Protein AF-U1S0H2-F1 (afdb_monomer_lite)

InterPro domains:
  IPR010281 Protein of unknown function DUF885 [PF05960] (41-225)

Radius of gyration: 27.88 Å; chains: 1; bounding box: 70×54×110 Å

Sequence (243 aa):
MQDQAPGDRRRDSWKDSWGPARARLTDLAEDYARLLASQDPAAAEATGLPSRTLLPDVGPEALAERNRVERRLHQLVRAVETPRSLTGNHGAKDDDARDSTPGDGDPWGRAPLAVRVLRAHLLERLGTSIDLIESADQGAELNILTSPFQGVRRRLITLPTDLPGSTSSVQDWADLVDRYRAAPRALTGIRDSLAVSAAQGVLPPRGQVEAVARQTDDLARILASQARGDLSGGGHAAPGGAL

Structure (mmCIF, N/CA/C/O backbone):
data_AF-U1S0H2-F1
#
_entry.id   AF-U1S0H2-F1
#
loop_
_atom_site.group_PDB
_atom_site.id
_atom_site.type_symbol
_atom_site.label_atom_id
_atom_site.label_alt_id
_atom_site.label_comp_id
_atom_site.label_asym_id
_atom_site.label_entity_id
_atom_site.label_seq_id
_atom_site.pdbx_PDB_ins_code
_atom_site.Cartn_x
_atom_site.Cartn_y
_atom_site.Cartn_z
_atom_site.occupancy
_atom_site.B_iso_or_equiv
_atom_site.auth_seq_id
_atom_site.auth_comp_id
_atom_site.auth_asym_id
_atom_site.auth_atom_id
_atom_site.pdbx_PDB_model_num
ATOM 1 N N . MET A 1 1 ? 51.288 6.453 -18.899 1.00 42.50 1 MET A N 1
ATOM 2 C CA . MET A 1 1 ? 50.076 6.534 -19.740 1.00 42.50 1 MET A CA 1
ATOM 3 C C . MET A 1 1 ? 49.665 5.105 -20.043 1.00 42.50 1 MET A C 1
ATOM 5 O O . MET A 1 1 ? 50.325 4.465 -20.845 1.00 42.50 1 MET A O 1
ATOM 9 N N . GLN A 1 2 ? 48.719 4.553 -19.280 1.00 42.81 2 GLN A N 1
ATOM 10 C CA . GLN A 1 2 ? 48.255 3.178 -19.485 1.00 42.81 2 GLN A CA 1
ATOM 11 C C . GLN A 1 2 ? 47.248 3.175 -20.632 1.00 42.81 2 GLN A C 1
ATOM 13 O O . GLN A 1 2 ? 46.240 3.879 -20.586 1.00 42.81 2 GLN A O 1
ATOM 18 N N . ASP A 1 3 ? 47.594 2.432 -21.674 1.00 47.91 3 ASP A N 1
ATOM 19 C CA . ASP A 1 3 ? 46.832 2.293 -22.903 1.00 47.91 3 ASP A CA 1
ATOM 20 C C . ASP A 1 3 ? 45.612 1.401 -22.627 1.00 47.91 3 ASP A C 1
ATOM 22 O O . ASP A 1 3 ? 45.738 0.215 -22.315 1.00 47.91 3 ASP A O 1
ATOM 26 N N . GLN A 1 4 ? 44.418 1.997 -22.636 1.00 52.62 4 GLN A N 1
ATOM 27 C CA . GLN A 1 4 ? 43.159 1.269 -22.470 1.00 52.62 4 GLN A CA 1
ATOM 28 C C . GLN A 1 4 ? 42.954 0.325 -23.657 1.00 52.62 4 GLN A C 1
ATOM 30 O O . GLN A 1 4 ? 42.804 0.777 -24.795 1.00 52.62 4 GLN A O 1
ATOM 35 N N . ALA A 1 5 ? 42.883 -0.977 -23.378 1.00 49.91 5 ALA A N 1
ATOM 36 C CA . ALA A 1 5 ? 42.629 -2.002 -24.378 1.00 49.91 5 ALA A CA 1
ATOM 37 C C . ALA A 1 5 ? 41.301 -1.740 -25.134 1.00 49.91 5 ALA A C 1
ATOM 39 O O . ALA A 1 5 ? 40.270 -1.465 -24.510 1.00 49.91 5 ALA A O 1
ATOM 40 N N . PRO A 1 6 ? 41.268 -1.874 -26.473 1.00 51.66 6 PRO A N 1
ATOM 41 C CA . PRO A 1 6 ? 40.124 -1.485 -27.310 1.00 51.66 6 PRO A CA 1
ATOM 42 C C . PRO A 1 6 ? 38.822 -2.268 -27.045 1.00 51.66 6 PRO A C 1
ATOM 44 O O . PRO A 1 6 ? 37.748 -1.838 -27.471 1.00 51.66 6 PRO A O 1
ATOM 47 N N . GLY A 1 7 ? 38.887 -3.398 -26.331 1.00 53.78 7 GLY A N 1
ATOM 48 C CA . GLY A 1 7 ? 37.717 -4.196 -25.945 1.00 53.78 7 GLY A CA 1
ATOM 49 C C . GLY A 1 7 ? 36.898 -3.615 -24.786 1.00 53.78 7 GLY A C 1
ATOM 50 O O . GLY A 1 7 ? 35.692 -3.856 -24.724 1.00 53.78 7 GLY A O 1
ATOM 51 N N . ASP A 1 8 ? 37.516 -2.824 -23.905 1.00 59.25 8 ASP A N 1
ATOM 52 C CA . ASP A 1 8 ? 36.866 -2.312 -22.689 1.00 59.25 8 ASP A CA 1
ATOM 53 C C . ASP A 1 8 ? 35.919 -1.146 -23.015 1.00 59.25 8 ASP A C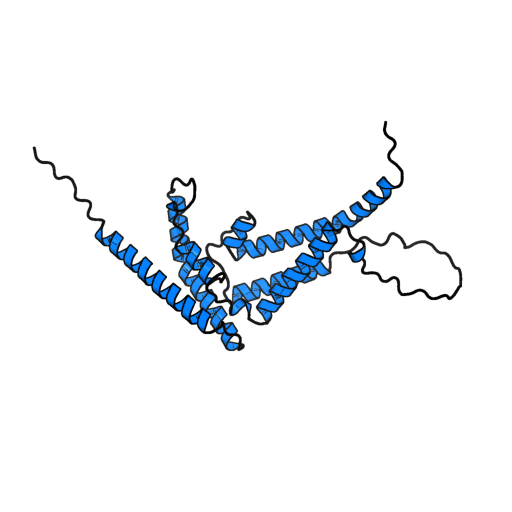 1
ATOM 55 O O . ASP A 1 8 ? 34.745 -1.147 -22.642 1.00 59.25 8 ASP A O 1
ATOM 59 N N . ARG A 1 9 ? 36.359 -0.235 -23.897 1.00 58.47 9 ARG A N 1
ATOM 60 C CA . ARG A 1 9 ? 35.536 0.894 -24.369 1.00 58.47 9 ARG A CA 1
ATOM 61 C C . ARG A 1 9 ? 34.255 0.452 -25.085 1.00 58.47 9 ARG A C 1
ATOM 63 O O . ARG A 1 9 ? 33.233 1.123 -24.974 1.00 58.47 9 ARG A O 1
ATOM 70 N N . ARG A 1 10 ? 34.277 -0.675 -25.813 1.00 58.38 10 ARG A N 1
ATOM 71 C CA . ARG A 1 10 ? 33.065 -1.216 -26.463 1.00 58.38 10 ARG A CA 1
ATOM 72 C C . ARG A 1 10 ? 32.086 -1.832 -25.463 1.00 58.38 10 ARG A C 1
ATOM 74 O O . ARG A 1 10 ? 30.879 -1.728 -25.671 1.00 58.38 10 ARG A O 1
ATOM 81 N N . ARG A 1 11 ? 32.581 -2.474 -24.397 1.00 58.97 11 ARG A N 1
ATOM 82 C CA . ARG A 1 11 ? 31.731 -3.050 -23.342 1.00 58.97 11 ARG A CA 1
ATOM 83 C C . ARG A 1 11 ? 31.020 -1.968 -22.538 1.00 58.97 11 ARG A C 1
ATOM 85 O O . ARG A 1 11 ? 29.842 -2.143 -22.231 1.00 58.97 11 ARG A O 1
ATOM 92 N N . ASP A 1 12 ? 31.700 -0.867 -22.247 1.00 62.28 12 ASP A N 1
ATOM 93 C CA . ASP A 1 12 ? 31.107 0.241 -21.495 1.00 62.28 12 ASP A CA 1
ATOM 94 C C . ASP A 1 12 ? 30.151 1.070 -22.357 1.00 62.28 12 ASP A C 1
ATOM 96 O O . ASP A 1 12 ? 29.007 1.270 -21.960 1.00 62.28 12 ASP A O 1
ATOM 100 N N . SER A 1 13 ? 30.517 1.362 -23.611 1.00 66.81 13 SER A N 1
ATOM 101 C CA . SER A 1 13 ? 29.629 2.036 -24.572 1.00 66.81 13 SER A CA 1
ATOM 102 C C . SER A 1 13 ? 28.291 1.309 -24.779 1.00 66.81 13 SER A C 1
ATOM 104 O O . SER A 1 13 ? 27.244 1.942 -24.932 1.00 66.81 13 SER A O 1
ATOM 106 N N . TRP A 1 14 ? 28.288 -0.027 -24.754 1.00 67.38 14 TRP A N 1
ATOM 107 C CA . TRP A 1 14 ? 27.045 -0.789 -24.851 1.00 67.38 14 TRP A CA 1
ATOM 108 C C . TRP A 1 14 ? 26.218 -0.758 -23.556 1.00 67.38 14 TRP A C 1
ATOM 110 O O . TRP A 1 14 ? 24.991 -0.668 -23.628 1.00 67.38 14 TRP A O 1
ATOM 120 N N . LYS A 1 15 ? 26.837 -0.774 -22.369 1.00 72.50 15 LYS A N 1
ATOM 121 C CA . LYS A 1 15 ? 26.103 -0.571 -21.104 1.00 72.50 15 LYS A CA 1
ATOM 122 C C . LYS A 1 15 ? 25.480 0.825 -21.046 1.00 72.50 15 LYS A C 1
ATOM 124 O O . LYS A 1 15 ? 24.331 0.945 -20.623 1.00 72.50 15 LYS A O 1
ATOM 129 N N . ASP A 1 16 ? 26.189 1.8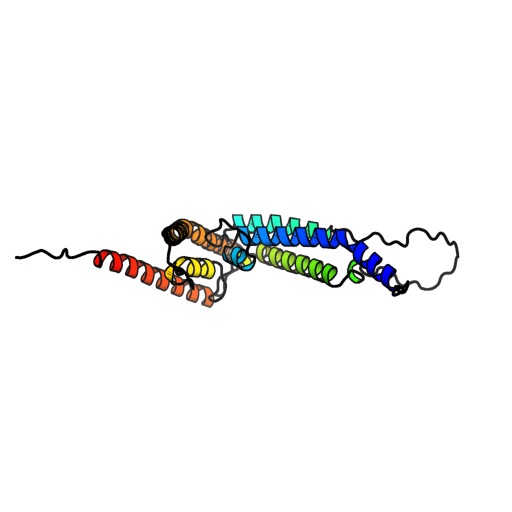35 -21.543 1.00 79.12 16 ASP A N 1
ATOM 130 C CA . ASP A 1 16 ? 25.719 3.221 -21.601 1.00 79.12 16 ASP A CA 1
ATOM 131 C C . ASP A 1 16 ? 24.485 3.380 -22.498 1.00 79.12 16 ASP A C 1
ATOM 133 O O . ASP A 1 16 ? 23.613 4.201 -22.211 1.00 79.12 16 ASP A O 1
ATOM 137 N N . SER A 1 17 ? 24.330 2.531 -23.523 1.00 87.94 17 SER A N 1
ATOM 138 C CA . SER A 1 17 ? 23.130 2.530 -24.374 1.00 87.94 17 SER A CA 1
ATOM 139 C C . SER A 1 17 ? 21.832 2.250 -23.601 1.00 87.94 17 SER A C 1
ATOM 141 O O . SER A 1 17 ? 20.772 2.726 -23.998 1.00 87.94 17 SER A O 1
ATOM 143 N N . TRP A 1 18 ? 21.909 1.547 -22.463 1.00 92.50 18 TRP A N 1
ATOM 144 C CA . TRP A 1 18 ? 20.774 1.283 -21.568 1.00 92.50 18 TRP A CA 1
ATOM 145 C C . TRP A 1 18 ? 20.518 2.403 -20.551 1.00 92.50 18 TRP A C 1
ATOM 147 O O . TRP A 1 18 ? 19.574 2.298 -19.765 1.00 92.50 18 TRP A O 1
ATOM 157 N N . GLY A 1 19 ? 21.322 3.470 -20.554 1.00 92.19 19 GLY A N 1
ATOM 158 C CA . GLY A 1 19 ? 21.179 4.623 -19.663 1.00 92.19 19 GLY A CA 1
ATOM 159 C C . GLY A 1 19 ? 19.762 5.213 -19.640 1.00 92.19 19 GLY A C 1
ATOM 160 O O . GLY A 1 19 ? 19.194 5.319 -18.552 1.00 92.19 19 GLY A O 1
ATOM 161 N N . PRO A 1 20 ? 19.138 5.512 -20.798 1.00 94.25 20 PRO A N 1
ATOM 162 C CA . PRO A 1 20 ? 17.771 6.037 -20.846 1.00 94.25 20 PRO A CA 1
ATOM 163 C C . PRO A 1 20 ? 16.727 5.083 -20.254 1.00 94.25 20 PRO A C 1
ATOM 165 O O . PRO A 1 20 ? 15.875 5.504 -19.474 1.00 94.25 20 PRO A O 1
ATOM 168 N N . ALA A 1 21 ? 16.818 3.784 -20.563 1.00 95.12 21 ALA A N 1
ATOM 169 C CA . ALA A 1 21 ? 15.911 2.776 -20.014 1.00 95.12 21 ALA A CA 1
ATOM 170 C C . ALA A 1 21 ? 16.072 2.648 -18.492 1.00 95.12 21 ALA A C 1
ATOM 172 O O . ALA A 1 21 ? 15.083 2.581 -17.766 1.00 95.12 21 ALA A O 1
ATOM 173 N N . ARG A 1 22 ? 17.317 2.663 -17.997 1.00 95.81 22 ARG A N 1
ATOM 174 C CA . ARG A 1 22 ? 17.607 2.651 -16.560 1.00 95.81 22 ARG A CA 1
ATOM 175 C C . ARG A 1 22 ? 17.020 3.875 -15.866 1.00 95.81 22 ARG A C 1
ATOM 177 O O . ARG A 1 22 ? 16.342 3.699 -14.864 1.00 95.81 22 ARG A O 1
ATOM 184 N N . ALA A 1 23 ? 17.273 5.076 -16.389 1.00 96.50 23 ALA A N 1
ATOM 185 C CA . ALA A 1 23 ? 16.746 6.317 -15.827 1.00 96.50 23 ALA A CA 1
ATOM 186 C C . ALA A 1 23 ? 15.215 6.273 -15.760 1.00 96.50 23 ALA A C 1
ATOM 188 O O . ALA A 1 23 ? 14.644 6.453 -14.691 1.00 96.50 23 ALA A O 1
ATOM 189 N N . ARG A 1 24 ? 14.560 5.878 -16.860 1.00 97.94 24 ARG A N 1
ATOM 190 C CA . ARG A 1 24 ? 13.100 5.783 -16.907 1.00 97.94 24 ARG A CA 1
ATOM 191 C C . ARG A 1 24 ? 12.525 4.782 -15.904 1.00 97.94 24 ARG A C 1
ATOM 193 O O . ARG A 1 24 ? 11.491 5.051 -15.303 1.00 97.94 24 ARG A O 1
ATOM 200 N N . LEU A 1 25 ? 13.164 3.625 -15.731 1.00 98.44 25 LEU A N 1
ATOM 201 C CA . LEU A 1 25 ? 12.745 2.633 -14.736 1.00 98.44 25 LEU A CA 1
ATOM 202 C C . LEU A 1 25 ? 12.954 3.136 -13.305 1.00 98.44 25 LEU A C 1
ATOM 204 O O . LEU A 1 25 ? 12.118 2.862 -12.450 1.00 98.44 25 LEU A O 1
ATOM 208 N N . THR A 1 26 ? 14.038 3.869 -13.046 1.00 98.12 26 THR A N 1
ATOM 209 C CA . THR A 1 26 ? 14.277 4.504 -11.745 1.00 98.12 26 THR A CA 1
ATOM 210 C C . THR A 1 26 ? 13.196 5.536 -11.433 1.00 98.12 26 THR A C 1
ATOM 212 O O . THR A 1 26 ? 12.637 5.484 -10.343 1.00 98.12 26 THR A O 1
ATOM 215 N N . ASP A 1 27 ? 12.839 6.399 -12.389 1.00 98.44 27 ASP A N 1
ATOM 216 C CA . ASP A 1 27 ? 11.767 7.389 -12.206 1.00 98.44 27 ASP A CA 1
ATOM 217 C C . ASP A 1 27 ? 10.432 6.703 -11.869 1.00 98.44 27 ASP A C 1
ATOM 219 O O . ASP A 1 27 ? 9.733 7.099 -10.942 1.00 98.44 27 ASP A O 1
ATOM 223 N N . LEU A 1 28 ? 10.096 5.616 -12.577 1.00 98.62 28 LEU A N 1
ATOM 224 C CA . LEU A 1 28 ? 8.878 4.839 -12.314 1.00 98.62 28 LEU A CA 1
ATOM 225 C C . LEU A 1 28 ? 8.906 4.140 -10.946 1.00 98.62 28 LEU A C 1
ATOM 227 O O . LEU A 1 28 ? 7.867 4.028 -10.296 1.00 98.62 28 LEU A O 1
ATOM 231 N N . ALA A 1 29 ? 10.074 3.671 -10.501 1.00 98.06 29 ALA A N 1
ATOM 232 C CA . ALA A 1 29 ? 10.237 3.115 -9.161 1.00 98.06 29 ALA A CA 1
ATOM 233 C C . ALA A 1 29 ? 10.038 4.185 -8.080 1.00 98.06 29 ALA A C 1
ATOM 235 O O . ALA A 1 29 ? 9.418 3.915 -7.053 1.00 98.06 29 ALA A O 1
ATOM 236 N N . GLU A 1 30 ? 10.531 5.398 -8.319 1.00 97.62 30 GLU A N 1
ATOM 237 C CA . GLU A 1 30 ? 10.364 6.529 -7.414 1.00 97.62 30 GLU A CA 1
ATOM 238 C C . GLU A 1 30 ? 8.902 6.998 -7.354 1.00 97.62 30 GLU A C 1
ATOM 240 O O . GLU A 1 30 ? 8.373 7.243 -6.270 1.00 97.62 30 GLU A O 1
ATOM 245 N N . ASP A 1 31 ? 8.213 7.044 -8.496 1.00 98.06 31 ASP A N 1
ATOM 246 C CA . ASP A 1 31 ? 6.776 7.321 -8.564 1.00 98.06 31 ASP A CA 1
ATOM 247 C C . ASP A 1 31 ? 5.962 6.270 -7.803 1.00 98.06 31 ASP A C 1
ATOM 249 O O . ASP A 1 31 ? 5.032 6.615 -7.071 1.00 98.06 31 ASP A O 1
ATOM 253 N N . TYR A 1 32 ? 6.341 4.994 -7.911 1.00 97.44 32 TYR A N 1
ATOM 254 C CA . TYR A 1 32 ? 5.710 3.933 -7.134 1.00 97.44 32 TYR A CA 1
ATOM 255 C C . TYR A 1 32 ? 5.985 4.077 -5.630 1.00 97.44 32 TYR A C 1
ATOM 257 O O . TYR A 1 32 ? 5.067 3.954 -4.822 1.00 97.44 32 TYR A O 1
ATOM 265 N N . ALA A 1 33 ? 7.216 4.405 -5.232 1.00 96.50 33 ALA A N 1
ATOM 266 C CA . ALA A 1 33 ? 7.550 4.647 -3.829 1.00 96.50 33 ALA A CA 1
ATOM 267 C C . ALA A 1 33 ? 6.756 5.831 -3.247 1.00 96.50 33 ALA A C 1
ATOM 269 O O . ALA A 1 33 ? 6.226 5.729 -2.141 1.00 96.50 33 ALA A O 1
ATOM 270 N N . ARG A 1 34 ? 6.603 6.921 -4.012 1.00 96.44 34 ARG A N 1
ATOM 271 C CA . ARG A 1 34 ? 5.764 8.072 -3.642 1.00 96.44 34 ARG A CA 1
ATOM 272 C C . ARG A 1 34 ? 4.295 7.693 -3.483 1.00 96.44 34 ARG A C 1
ATOM 274 O O . ARG A 1 34 ? 3.667 8.142 -2.526 1.00 96.44 34 ARG A O 1
ATOM 281 N N . LEU A 1 35 ? 3.757 6.863 -4.380 1.00 96.12 35 LEU A N 1
ATOM 282 C CA . LEU A 1 35 ? 2.395 6.339 -4.257 1.00 96.12 35 LEU A CA 1
ATOM 283 C C . LEU A 1 35 ? 2.222 5.595 -2.927 1.00 96.12 35 LEU A C 1
ATOM 285 O O . LEU A 1 35 ? 1.333 5.945 -2.154 1.00 96.12 35 LEU A O 1
ATOM 289 N N . LEU A 1 36 ? 3.102 4.636 -2.626 1.00 94.44 36 LEU A N 1
ATOM 290 C CA . LEU A 1 36 ? 3.025 3.855 -1.387 1.00 94.44 36 LEU A CA 1
ATOM 291 C C . LEU A 1 36 ? 3.162 4.742 -0.140 1.00 94.44 36 LEU A C 1
ATOM 293 O O . LEU A 1 36 ? 2.366 4.626 0.790 1.00 94.44 36 LEU A O 1
ATOM 297 N N . ALA A 1 37 ? 4.112 5.681 -0.141 1.00 95.88 37 ALA A N 1
ATOM 298 C CA . ALA A 1 37 ? 4.297 6.638 0.950 1.00 95.88 37 ALA A CA 1
ATOM 299 C C . ALA A 1 37 ? 3.062 7.528 1.168 1.00 95.88 37 ALA A C 1
ATOM 301 O O . ALA A 1 37 ? 2.739 7.884 2.302 1.00 95.88 37 ALA A O 1
ATOM 302 N N . SER A 1 38 ? 2.337 7.872 0.100 1.00 94.94 38 SER A N 1
ATOM 303 C CA . SER A 1 38 ? 1.101 8.653 0.200 1.00 94.94 38 SER A CA 1
ATOM 304 C C . SER A 1 38 ? -0.074 7.874 0.802 1.00 94.94 38 SER A C 1
ATOM 306 O O . SER A 1 38 ? -1.052 8.487 1.215 1.00 94.94 38 SER A O 1
ATOM 308 N N . GLN A 1 39 ? 0.005 6.546 0.892 1.00 94.25 39 GLN A N 1
ATOM 309 C CA . GLN A 1 39 ? -1.087 5.695 1.382 1.00 94.25 39 GLN A CA 1
ATOM 310 C C . GLN A 1 39 ? -0.802 5.088 2.752 1.00 94.25 39 GLN A C 1
ATOM 312 O O . GLN A 1 39 ? -1.734 4.827 3.510 1.00 94.25 39 GLN A O 1
ATOM 317 N N . ASP A 1 40 ? 0.470 4.888 3.093 1.00 94.56 40 ASP A N 1
ATOM 318 C CA . ASP A 1 40 ? 0.872 4.306 4.367 1.00 94.56 40 ASP A CA 1
ATOM 319 C C . ASP A 1 40 ? 2.046 5.087 4.985 1.00 94.56 40 ASP A C 1
ATOM 321 O O . ASP A 1 40 ? 3.129 5.150 4.390 1.00 94.56 40 ASP A O 1
ATOM 325 N N . PRO A 1 41 ? 1.892 5.648 6.201 1.00 93.81 41 PRO A N 1
ATOM 326 C CA . PRO A 1 41 ? 3.004 6.285 6.901 1.00 93.81 41 PRO A CA 1
ATOM 327 C C . PRO A 1 41 ? 4.186 5.340 7.147 1.00 93.81 41 PRO A C 1
ATOM 329 O O . PRO A 1 41 ? 5.328 5.789 7.167 1.00 93.81 41 PRO A O 1
ATOM 332 N N . ALA A 1 42 ? 3.956 4.035 7.334 1.00 91.75 42 ALA A N 1
ATOM 333 C CA . ALA A 1 42 ? 5.048 3.073 7.482 1.00 91.75 42 ALA A CA 1
ATOM 334 C C . ALA A 1 42 ? 5.867 2.940 6.187 1.00 91.75 42 ALA A C 1
ATOM 336 O O . ALA A 1 42 ? 7.092 2.824 6.241 1.00 91.75 42 ALA A O 1
ATOM 337 N N . ALA A 1 43 ? 5.218 3.023 5.022 1.00 93.06 43 ALA A N 1
ATOM 338 C CA . ALA A 1 43 ? 5.915 3.054 3.739 1.00 93.06 43 ALA A CA 1
ATOM 339 C C . ALA A 1 43 ? 6.710 4.358 3.557 1.00 93.06 43 ALA A C 1
ATOM 341 O O . ALA A 1 43 ? 7.837 4.325 3.060 1.00 93.06 43 ALA A O 1
ATOM 342 N N . ALA A 1 44 ? 6.160 5.492 3.998 1.00 94.31 44 ALA A N 1
ATOM 343 C CA . ALA A 1 44 ? 6.853 6.780 3.982 1.00 94.31 44 ALA A CA 1
ATOM 344 C C . ALA A 1 44 ? 8.146 6.744 4.816 1.00 94.31 44 ALA A C 1
ATOM 346 O O . ALA A 1 44 ? 9.215 7.095 4.323 1.00 94.31 44 ALA A O 1
ATOM 347 N N . GLU A 1 45 ? 8.082 6.211 6.037 1.00 91.44 45 GLU A N 1
ATOM 348 C CA . GLU A 1 45 ? 9.257 6.039 6.900 1.00 91.44 45 GLU A CA 1
ATOM 349 C C . GLU A 1 45 ? 10.291 5.080 6.312 1.00 91.44 45 GLU A C 1
ATOM 351 O O . GLU A 1 45 ? 11.476 5.404 6.277 1.00 91.44 45 GLU A O 1
ATOM 356 N N . ALA A 1 46 ? 9.854 3.922 5.809 1.00 90.88 46 ALA A N 1
ATOM 357 C CA . ALA A 1 46 ? 10.753 2.924 5.231 1.00 90.88 46 ALA A CA 1
ATOM 358 C C . ALA A 1 46 ? 11.500 3.443 3.991 1.00 90.88 46 ALA A C 1
ATOM 360 O O . ALA A 1 46 ? 12.607 2.992 3.699 1.00 90.88 46 ALA A O 1
ATOM 361 N N . THR A 1 47 ? 10.898 4.382 3.260 1.00 90.06 47 THR A N 1
ATOM 362 C CA . THR A 1 47 ? 11.484 4.994 2.059 1.00 90.06 47 THR A CA 1
ATOM 363 C C . THR A 1 47 ? 12.179 6.328 2.335 1.00 90.06 47 THR A C 1
ATOM 365 O O . THR A 1 47 ? 12.869 6.840 1.456 1.00 90.06 47 THR A O 1
ATOM 368 N N . GLY A 1 48 ? 12.015 6.900 3.533 1.00 92.62 48 GLY A N 1
ATOM 369 C CA . GLY A 1 48 ? 12.466 8.255 3.858 1.00 92.62 48 GLY A CA 1
ATOM 370 C C . GLY A 1 48 ? 11.732 9.354 3.080 1.00 92.62 48 GLY A C 1
ATOM 371 O O . GLY A 1 48 ? 12.202 10.491 3.035 1.00 92.62 48 GLY A O 1
ATOM 372 N N . LEU A 1 49 ? 10.606 9.027 2.439 1.00 92.62 49 LEU A N 1
ATOM 373 C CA . LEU A 1 49 ? 9.815 9.979 1.668 1.00 92.62 49 LEU A CA 1
ATOM 374 C C . LEU A 1 49 ? 8.860 10.748 2.587 1.00 92.62 49 LEU A C 1
ATOM 376 O O . LEU A 1 49 ? 8.270 10.165 3.498 1.00 92.62 49 LEU A O 1
ATOM 380 N N . PRO A 1 50 ? 8.651 12.053 2.346 1.00 89.31 50 PRO A N 1
ATOM 381 C CA . PRO A 1 50 ? 7.678 12.814 3.110 1.00 89.31 50 PRO A CA 1
ATOM 382 C C . PRO A 1 50 ? 6.259 12.323 2.805 1.00 89.31 50 PRO A C 1
ATOM 384 O O . PRO A 1 50 ? 5.903 12.090 1.649 1.00 89.31 50 PRO A O 1
ATOM 387 N N . SER A 1 51 ? 5.420 12.237 3.835 1.00 87.62 51 SER A N 1
ATOM 388 C CA . SER A 1 51 ? 3.997 11.934 3.692 1.00 87.62 51 SER A CA 1
ATOM 389 C C . SER A 1 51 ? 3.165 12.761 4.661 1.00 87.62 51 SER A C 1
ATOM 391 O O . SER A 1 51 ? 3.607 13.093 5.758 1.00 87.62 51 SER A O 1
ATOM 393 N N . ARG A 1 52 ? 1.947 13.105 4.236 1.00 87.81 52 ARG A N 1
ATOM 394 C CA . ARG A 1 52 ? 0.921 13.722 5.093 1.00 87.81 52 ARG A CA 1
ATOM 395 C C . ARG A 1 52 ? -0.052 12.689 5.656 1.00 87.81 52 ARG A C 1
ATOM 397 O O . ARG A 1 52 ? -0.967 13.043 6.394 1.00 87.81 52 ARG A O 1
ATOM 404 N N . THR A 1 53 ? 0.111 11.430 5.271 1.00 91.44 53 THR A N 1
ATOM 405 C CA . THR A 1 53 ? -0.797 10.354 5.641 1.00 91.44 53 THR A CA 1
ATOM 406 C C . THR A 1 53 ? -0.484 9.908 7.054 1.00 91.44 53 THR A C 1
ATOM 408 O O . THR A 1 53 ? 0.605 9.429 7.337 1.00 91.44 53 THR A O 1
ATOM 411 N N . LEU A 1 54 ? -1.441 10.104 7.957 1.00 94.62 54 LEU A N 1
ATOM 412 C CA . LEU A 1 54 ? -1.254 9.863 9.391 1.00 94.62 54 LEU A CA 1
ATOM 413 C C . LEU A 1 54 ? -1.470 8.395 9.774 1.00 94.62 54 LEU A C 1
ATOM 415 O O . LEU A 1 54 ? -0.890 7.905 10.743 1.00 94.62 54 LEU A O 1
ATOM 419 N N . LEU A 1 55 ? -2.330 7.707 9.025 1.00 96.88 55 LEU A N 1
ATOM 420 C CA . LEU A 1 55 ? -2.747 6.325 9.234 1.00 96.88 55 LEU A CA 1
ATOM 421 C C . LEU A 1 55 ? -2.943 5.652 7.869 1.00 96.88 55 LEU A C 1
ATOM 423 O O . LEU A 1 55 ? -3.282 6.363 6.924 1.00 96.88 55 LEU A O 1
ATOM 427 N N . PRO A 1 56 ? -2.774 4.321 7.765 1.00 96.25 56 PRO A N 1
ATOM 428 C CA . PRO A 1 56 ? -2.981 3.599 6.513 1.00 96.25 56 PRO A CA 1
ATOM 429 C C . PRO A 1 56 ? -4.343 3.905 5.873 1.00 96.25 56 PRO A C 1
ATOM 431 O O . PRO A 1 56 ? -5.379 3.774 6.532 1.00 96.25 56 PRO A O 1
ATOM 434 N N . ASP A 1 57 ? -4.339 4.283 4.595 1.00 95.25 57 ASP A N 1
ATOM 435 C CA . ASP A 1 57 ? -5.546 4.494 3.796 1.00 95.25 57 ASP A CA 1
ATOM 436 C C . ASP A 1 57 ? -5.794 3.290 2.885 1.00 95.25 57 ASP A C 1
ATOM 438 O O . ASP A 1 57 ? -5.189 3.130 1.824 1.00 95.25 57 ASP A O 1
ATOM 442 N N . VAL A 1 58 ? -6.678 2.410 3.346 1.00 94.62 58 VAL A N 1
ATOM 443 C CA . VAL A 1 58 ? -7.021 1.154 2.669 1.00 94.62 58 VAL A CA 1
ATOM 444 C C . VAL A 1 58 ? -8.515 1.040 2.396 1.00 94.62 58 VAL A C 1
ATOM 446 O O . VAL A 1 58 ? -9.015 -0.067 2.232 1.00 94.62 58 VAL A O 1
ATOM 449 N N . GLY A 1 59 ? -9.246 2.160 2.388 1.00 97.12 59 GLY A N 1
ATOM 450 C CA . GLY A 1 59 ? -10.669 2.163 2.044 1.00 97.12 59 GLY A CA 1
ATOM 451 C C . GLY A 1 59 ? -10.921 1.730 0.590 1.00 97.12 59 GLY A C 1
ATOM 452 O O . GLY A 1 59 ? -10.000 1.788 -0.229 1.00 97.12 59 GLY A O 1
ATOM 453 N N . PRO A 1 60 ? -12.159 1.349 0.221 1.00 97.62 60 PRO A N 1
ATOM 454 C CA . PRO A 1 60 ? -12.452 0.846 -1.124 1.00 97.62 60 PRO A CA 1
ATOM 455 C C . PRO A 1 60 ? -12.079 1.834 -2.236 1.00 97.62 60 PRO A C 1
ATOM 457 O O . PRO A 1 60 ? -11.521 1.442 -3.258 1.00 97.62 60 PRO A O 1
ATOM 460 N N . GLU A 1 61 ? -12.333 3.129 -2.023 1.00 96.88 61 GLU A N 1
ATOM 461 C CA . GLU A 1 61 ? -11.950 4.186 -2.966 1.00 96.88 61 GLU A CA 1
ATOM 462 C C . GLU A 1 61 ? -10.427 4.327 -3.088 1.00 96.88 61 GLU A C 1
ATOM 464 O O . GLU A 1 61 ? -9.915 4.469 -4.198 1.00 96.88 61 GLU A O 1
ATOM 469 N N . ALA A 1 62 ? -9.698 4.229 -1.971 1.00 96.25 62 ALA A N 1
ATOM 470 C CA . ALA A 1 62 ? -8.240 4.304 -1.953 1.00 96.25 62 ALA A CA 1
ATOM 471 C C . ALA A 1 62 ? -7.602 3.098 -2.658 1.00 96.25 62 ALA A C 1
ATOM 473 O O . ALA A 1 62 ? -6.678 3.273 -3.451 1.00 96.25 62 ALA A O 1
ATOM 474 N N . LEU A 1 63 ? -8.128 1.887 -2.439 1.00 97.75 63 LEU A N 1
ATOM 475 C CA . LEU A 1 63 ? -7.691 0.677 -3.143 1.00 97.75 63 LEU A CA 1
ATOM 476 C C . LEU A 1 63 ? -8.010 0.744 -4.642 1.00 97.75 63 LEU A C 1
ATOM 478 O O . LEU A 1 63 ? -7.164 0.390 -5.463 1.00 97.75 63 LEU A O 1
ATOM 482 N N . ALA A 1 64 ? -9.188 1.249 -5.016 1.00 97.81 64 ALA A N 1
ATOM 483 C CA . ALA A 1 64 ? -9.547 1.446 -6.417 1.00 97.81 64 ALA A CA 1
ATOM 484 C C . ALA A 1 64 ? -8.619 2.461 -7.102 1.00 97.81 64 ALA A C 1
ATOM 486 O O . ALA A 1 64 ? -8.167 2.230 -8.224 1.00 97.81 64 ALA A O 1
ATOM 487 N N . GLU A 1 65 ? -8.301 3.569 -6.431 1.00 97.50 65 GLU A N 1
ATOM 488 C CA . GLU A 1 65 ? -7.375 4.563 -6.968 1.00 97.50 65 GLU A CA 1
ATOM 489 C C . GLU A 1 65 ? -5.949 4.018 -7.071 1.00 97.50 65 GLU A C 1
ATOM 491 O O . GLU A 1 65 ? -5.310 4.155 -8.116 1.00 97.50 65 GLU A O 1
ATOM 496 N N . ARG A 1 66 ? -5.482 3.300 -6.042 1.00 97.75 66 ARG A N 1
ATOM 497 C CA . ARG A 1 66 ? -4.203 2.583 -6.072 1.00 97.75 66 ARG A CA 1
ATOM 498 C C . ARG A 1 66 ? -4.115 1.666 -7.287 1.00 97.75 66 ARG A C 1
ATOM 500 O O . ARG A 1 66 ? -3.157 1.770 -8.045 1.00 97.75 66 ARG A O 1
ATOM 507 N N . ASN A 1 67 ? -5.123 0.821 -7.508 1.00 98.38 67 ASN A N 1
ATOM 508 C CA . ASN A 1 67 ? -5.151 -0.108 -8.635 1.00 98.38 67 ASN A CA 1
ATOM 509 C C . ASN A 1 67 ? -5.066 0.630 -9.980 1.00 98.38 67 ASN A C 1
ATOM 511 O O . ASN A 1 67 ? -4.271 0.247 -10.839 1.00 98.38 67 ASN A O 1
ATOM 515 N N . ARG A 1 68 ? -5.802 1.738 -10.159 1.00 98.56 68 ARG A N 1
ATOM 516 C CA . ARG A 1 68 ? -5.707 2.553 -11.384 1.00 98.56 68 ARG A CA 1
ATOM 517 C C . ARG A 1 68 ? -4.289 3.065 -11.622 1.00 98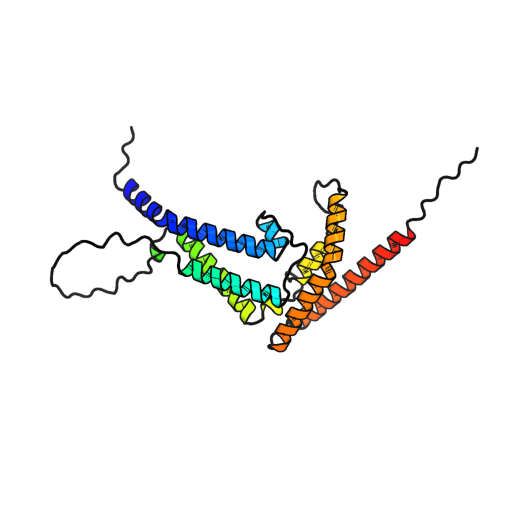.56 68 ARG A C 1
ATOM 519 O O . ARG A 1 68 ? -3.774 2.947 -12.739 1.00 98.56 68 ARG A O 1
ATOM 526 N N . VAL A 1 69 ? -3.654 3.622 -10.591 1.00 98.50 69 VAL A N 1
ATOM 527 C CA . VAL A 1 69 ? -2.290 4.158 -10.693 1.00 98.50 69 VAL A CA 1
ATOM 528 C C . VAL A 1 69 ? -1.279 3.037 -10.937 1.00 98.50 69 VAL A C 1
ATOM 530 O O . VAL A 1 69 ? -0.442 3.164 -11.830 1.00 98.50 69 VAL A O 1
ATOM 533 N N . GLU A 1 70 ? -1.377 1.915 -10.226 1.00 98.62 70 GLU A N 1
ATOM 534 C CA . GLU A 1 70 ? -0.486 0.764 -10.396 1.00 98.62 70 GLU A CA 1
ATOM 535 C C . GLU A 1 70 ? -0.611 0.135 -11.784 1.00 98.62 70 GLU A C 1
ATOM 537 O O . GLU A 1 70 ? 0.408 -0.154 -12.411 1.00 98.62 70 GLU A O 1
ATOM 542 N N . ARG A 1 71 ? -1.827 0.010 -12.336 1.00 98.81 71 ARG A N 1
ATOM 543 C CA . ARG A 1 71 ? -2.035 -0.452 -13.720 1.00 98.81 71 ARG A CA 1
ATOM 544 C C . ARG A 1 71 ? -1.359 0.473 -14.723 1.00 98.81 71 ARG A C 1
ATOM 546 O O . ARG A 1 71 ? -0.701 -0.004 -15.651 1.00 98.81 71 ARG A O 1
ATOM 553 N N . ARG A 1 72 ? -1.472 1.790 -14.526 1.00 98.75 72 ARG A N 1
ATOM 554 C CA . ARG A 1 72 ? -0.781 2.781 -15.361 1.00 98.75 72 ARG A CA 1
ATOM 555 C C . ARG A 1 72 ? 0.738 2.647 -15.240 1.00 98.75 72 ARG A C 1
ATOM 557 O O . ARG A 1 72 ? 1.417 2.615 -16.262 1.00 98.75 72 ARG A O 1
ATOM 564 N N . LEU A 1 73 ? 1.277 2.535 -14.027 1.00 98.75 73 LEU A N 1
ATOM 565 C CA . LEU A 1 73 ? 2.713 2.339 -13.804 1.00 98.75 73 LEU A CA 1
ATOM 566 C C . LEU A 1 73 ? 3.204 1.036 -14.445 1.00 98.75 73 LEU A C 1
ATOM 568 O O . LEU A 1 73 ? 4.206 1.044 -15.153 1.00 98.75 73 LEU A O 1
ATOM 572 N N . HIS A 1 74 ? 2.466 -0.063 -14.292 1.00 98.81 74 HIS A N 1
ATOM 573 C CA . HIS A 1 74 ? 2.799 -1.355 -14.887 1.00 98.81 74 HIS A CA 1
ATOM 574 C C . HIS A 1 74 ? 2.839 -1.275 -16.422 1.00 98.81 74 HIS A C 1
ATOM 576 O O . HIS A 1 74 ? 3.778 -1.774 -17.047 1.00 98.81 74 HIS A O 1
ATOM 582 N N . GLN A 1 75 ? 1.878 -0.580 -17.043 1.00 98.69 75 GLN A N 1
ATOM 583 C CA . GLN A 1 75 ? 1.897 -0.296 -18.483 1.00 98.69 75 GLN A CA 1
ATOM 584 C C . GLN A 1 75 ? 3.116 0.543 -18.889 1.00 98.69 75 GLN A C 1
ATOM 586 O O . GLN A 1 75 ? 3.775 0.216 -19.874 1.00 98.69 75 GLN A O 1
ATOM 591 N N . LEU A 1 76 ? 3.458 1.581 -18.120 1.00 98.69 76 LEU A N 1
ATOM 592 C CA . LEU A 1 76 ? 4.628 2.421 -18.387 1.00 98.69 76 LEU A CA 1
ATOM 593 C C . LEU A 1 76 ? 5.941 1.636 -18.279 1.00 98.69 76 LEU A C 1
ATOM 595 O O . LEU A 1 76 ? 6.809 1.815 -19.128 1.00 98.69 76 LEU A O 1
ATOM 599 N N . VAL A 1 77 ? 6.075 0.732 -17.301 1.00 98.50 77 VAL A N 1
ATOM 600 C CA . VAL A 1 77 ? 7.242 -0.160 -17.166 1.00 98.50 77 VAL A CA 1
ATOM 601 C C . VAL A 1 77 ? 7.345 -1.111 -18.363 1.00 98.50 77 VAL A C 1
ATOM 603 O O . VAL A 1 77 ? 8.440 -1.350 -18.879 1.00 98.50 77 VAL A O 1
ATOM 606 N N . ARG A 1 78 ? 6.213 -1.643 -18.850 1.00 97.31 78 ARG A N 1
ATOM 607 C CA . ARG A 1 78 ? 6.181 -2.486 -20.059 1.00 97.31 78 ARG A CA 1
ATOM 608 C C . ARG A 1 78 ? 6.561 -1.721 -21.322 1.00 97.31 78 ARG A C 1
ATOM 610 O O . ARG A 1 78 ? 7.214 -2.307 -22.180 1.00 97.31 78 ARG A O 1
ATOM 617 N N . ALA A 1 79 ? 6.169 -0.453 -21.409 1.00 97.12 79 ALA A N 1
ATOM 618 C CA . ALA A 1 79 ? 6.411 0.419 -22.552 1.00 97.12 79 ALA A CA 1
ATOM 619 C C . ALA A 1 79 ? 7.816 1.046 -22.580 1.00 97.12 79 ALA A C 1
ATOM 621 O O . ALA A 1 79 ? 8.137 1.740 -23.542 1.00 97.12 79 ALA A O 1
ATOM 622 N N . VAL A 1 80 ? 8.659 0.832 -21.558 1.00 96.50 80 VAL A N 1
ATOM 623 C CA . VAL A 1 80 ? 10.052 1.304 -21.595 1.00 96.50 80 VAL A CA 1
ATOM 624 C C . VAL A 1 80 ? 10.761 0.682 -22.796 1.00 96.50 80 VAL A C 1
ATOM 626 O O . VAL A 1 80 ? 10.824 -0.539 -22.930 1.00 96.50 80 VAL A O 1
ATOM 629 N N . GLU A 1 81 ? 11.301 1.529 -23.666 1.00 90.88 81 GLU A N 1
ATOM 630 C CA . GLU A 1 81 ? 11.987 1.095 -24.879 1.00 90.88 81 GLU A CA 1
ATOM 631 C C . GLU A 1 81 ? 13.356 0.477 -24.561 1.00 90.88 81 GLU A C 1
ATOM 633 O O . GLU A 1 81 ? 14.101 0.953 -23.698 1.00 90.88 81 GLU A O 1
ATOM 638 N N . THR A 1 82 ? 13.715 -0.579 -25.290 1.00 89.06 82 THR A N 1
ATOM 639 C CA . THR A 1 82 ? 15.077 -1.123 -25.287 1.00 89.06 82 THR A CA 1
ATOM 640 C C . THR A 1 82 ? 15.957 -0.330 -26.254 1.00 89.06 82 THR A C 1
ATOM 642 O O . THR A 1 82 ? 15.443 0.174 -27.257 1.00 89.06 82 THR A O 1
ATOM 645 N N . PRO A 1 83 ? 17.283 -0.256 -26.037 1.00 84.81 83 PRO A N 1
ATOM 646 C CA . PRO A 1 83 ? 18.186 0.361 -27.000 1.00 84.81 83 PRO A CA 1
ATOM 647 C C . PRO A 1 83 ? 17.983 -0.261 -28.380 1.00 84.81 83 PRO A C 1
ATOM 649 O O . PRO A 1 83 ? 17.904 -1.487 -28.508 1.00 84.81 83 PRO A O 1
ATOM 652 N N . ARG A 1 84 ? 17.873 0.578 -29.415 1.00 73.31 84 ARG A N 1
ATOM 653 C CA . ARG A 1 84 ? 17.733 0.097 -30.794 1.00 73.31 84 ARG A CA 1
ATOM 654 C C . ARG A 1 84 ? 18.925 -0.798 -31.118 1.00 73.31 84 ARG A C 1
ATOM 656 O O . ARG A 1 84 ? 20.069 -0.411 -30.883 1.00 73.31 84 ARG A O 1
ATOM 663 N N . SER A 1 85 ? 18.656 -1.993 -31.642 1.00 58.12 85 SER A N 1
ATOM 664 C CA . SER A 1 85 ? 19.722 -2.905 -32.050 1.00 58.12 85 SER A CA 1
ATOM 665 C C . SER A 1 85 ? 20.586 -2.201 -33.100 1.00 58.12 85 SER A C 1
ATOM 667 O O . SER A 1 85 ? 20.074 -1.765 -34.127 1.00 58.12 85 SER A O 1
ATOM 669 N N . LEU A 1 86 ? 21.896 -2.084 -32.860 1.00 49.72 86 LEU A N 1
ATOM 670 C CA . LEU A 1 86 ? 22.849 -1.481 -33.808 1.00 49.72 86 LEU A CA 1
ATOM 671 C C . LEU A 1 86 ? 23.013 -2.308 -35.103 1.00 49.72 86 LEU A C 1
ATOM 673 O O . LEU A 1 86 ? 23.771 -1.936 -35.993 1.00 49.72 86 LEU A O 1
ATOM 677 N N . THR A 1 87 ? 22.307 -3.430 -35.226 1.00 46.41 87 THR A N 1
ATOM 678 C CA . THR A 1 87 ? 22.309 -4.324 -36.385 1.00 46.41 87 THR A CA 1
ATOM 679 C C . THR A 1 87 ? 21.118 -4.019 -37.287 1.00 46.41 87 THR A C 1
ATOM 681 O O . THR A 1 87 ? 20.152 -4.773 -37.353 1.00 46.41 87 THR A O 1
ATOM 684 N N . GLY A 1 88 ? 21.181 -2.880 -37.961 1.00 45.62 88 GLY A N 1
ATOM 685 C CA . GLY A 1 88 ? 20.208 -2.478 -38.969 1.00 45.62 88 GLY A CA 1
ATOM 686 C C . GLY A 1 88 ? 20.893 -1.671 -40.057 1.00 45.62 88 GLY A C 1
ATOM 687 O O . GLY A 1 88 ? 20.543 -0.516 -40.240 1.00 45.62 88 GLY A O 1
ATOM 688 N N . ASN A 1 89 ? 21.952 -2.234 -40.654 1.00 43.97 89 ASN A N 1
ATOM 689 C CA . ASN A 1 89 ? 22.450 -1.907 -41.998 1.00 43.97 89 ASN A CA 1
ATOM 690 C C . ASN A 1 89 ? 23.688 -2.761 -42.338 1.00 43.97 89 ASN A C 1
ATOM 692 O O . ASN A 1 89 ? 24.811 -2.266 -42.365 1.00 43.97 89 ASN A O 1
ATOM 696 N N . HIS A 1 90 ? 23.497 -4.046 -42.636 1.00 42.25 90 HIS A N 1
ATOM 697 C CA . HIS A 1 90 ? 24.379 -4.758 -43.566 1.00 42.25 90 HIS A CA 1
ATOM 698 C C . HIS A 1 90 ? 23.488 -5.361 -44.642 1.00 42.25 90 HIS A C 1
ATOM 700 O O . HIS A 1 90 ? 22.902 -6.425 -44.473 1.00 42.25 90 HIS A O 1
ATOM 706 N N . GLY A 1 91 ? 23.341 -4.612 -45.736 1.00 48.38 91 GLY A N 1
ATOM 707 C CA . GLY A 1 91 ? 22.896 -5.182 -46.993 1.00 48.38 91 GLY A CA 1
ATOM 708 C C . GLY A 1 91 ? 23.973 -6.148 -47.464 1.00 48.38 91 GLY A C 1
ATOM 709 O O . GLY A 1 91 ? 24.962 -5.727 -48.051 1.00 48.38 91 GLY A O 1
ATOM 710 N N . ALA A 1 92 ? 23.785 -7.425 -47.175 1.00 42.09 92 ALA A N 1
ATOM 711 C CA . ALA A 1 92 ? 24.437 -8.505 -47.885 1.00 42.09 92 ALA A CA 1
ATOM 712 C C . ALA A 1 92 ? 23.309 -9.406 -48.380 1.00 42.09 92 ALA A C 1
ATOM 714 O O . ALA A 1 92 ? 22.682 -10.128 -47.608 1.00 42.09 92 ALA A O 1
ATOM 715 N N . LYS A 1 93 ? 23.004 -9.279 -49.676 1.00 49.44 93 LYS A N 1
ATOM 716 C CA . LYS A 1 93 ? 22.500 -10.418 -50.438 1.00 49.44 93 LYS A CA 1
ATOM 717 C C . LYS A 1 93 ? 23.527 -11.521 -50.235 1.00 49.44 93 LYS A C 1
ATOM 719 O O . LYS A 1 93 ? 24.671 -11.282 -50.589 1.00 49.44 93 LYS A O 1
ATOM 724 N N . ASP A 1 94 ? 23.114 -12.642 -49.676 1.00 42.56 94 ASP A N 1
ATOM 725 C CA . ASP A 1 94 ? 23.595 -13.944 -50.110 1.00 42.56 94 ASP A CA 1
ATOM 726 C C . ASP A 1 94 ? 22.541 -14.977 -49.722 1.00 42.56 94 ASP A C 1
ATOM 728 O O . ASP A 1 94 ? 22.155 -15.131 -48.560 1.00 42.56 94 ASP A O 1
ATOM 732 N N . ASP A 1 95 ? 22.009 -15.596 -50.767 1.00 55.38 95 ASP A N 1
ATOM 733 C CA . ASP A 1 95 ? 21.123 -16.738 -50.721 1.00 55.38 95 ASP A CA 1
ATOM 734 C C . ASP A 1 95 ? 21.898 -17.925 -50.141 1.00 55.38 95 ASP A C 1
ATOM 736 O O . ASP A 1 95 ? 22.810 -18.425 -50.786 1.00 55.38 95 ASP A O 1
ATOM 740 N N . ASP A 1 96 ? 21.534 -18.396 -48.948 1.00 46.69 96 ASP A N 1
ATOM 741 C CA . ASP A 1 96 ? 21.704 -19.807 -48.602 1.00 46.69 96 ASP A CA 1
ATOM 742 C C . ASP A 1 96 ? 20.788 -20.202 -47.439 1.00 46.69 96 ASP A C 1
ATOM 744 O O . ASP A 1 96 ? 20.926 -19.787 -46.286 1.00 46.69 96 ASP A O 1
ATOM 748 N N . ALA A 1 97 ? 19.806 -21.035 -47.774 1.00 54.34 97 ALA A N 1
ATOM 749 C CA . ALA A 1 97 ? 18.852 -21.621 -46.855 1.00 54.34 97 ALA A CA 1
ATOM 750 C C . ALA A 1 97 ? 19.535 -22.682 -45.979 1.00 54.34 97 ALA A C 1
ATOM 752 O O . ALA A 1 97 ? 19.641 -23.845 -46.372 1.00 54.34 97 ALA A O 1
ATOM 753 N N . ARG A 1 98 ? 19.949 -22.306 -44.764 1.00 50.22 98 ARG A N 1
ATOM 754 C CA . ARG A 1 98 ? 20.152 -23.249 -43.654 1.00 50.22 98 ARG A CA 1
ATOM 755 C C . ARG A 1 98 ? 19.655 -22.659 -42.338 1.00 50.22 98 ARG A C 1
ATOM 757 O O . ARG A 1 98 ? 20.164 -21.649 -41.868 1.00 50.22 98 ARG A O 1
ATOM 764 N N . ASP A 1 99 ? 18.643 -23.332 -41.795 1.00 49.91 99 ASP A N 1
ATOM 765 C CA . ASP A 1 99 ? 18.341 -23.489 -40.370 1.00 49.91 99 ASP A CA 1
ATOM 766 C C . ASP A 1 99 ? 18.783 -22.330 -39.465 1.00 49.91 99 ASP A C 1
ATOM 768 O O . ASP A 1 99 ? 19.768 -22.403 -38.732 1.00 49.91 99 ASP A O 1
ATOM 772 N N . SER A 1 100 ? 18.051 -21.222 -39.543 1.00 44.12 100 SER A N 1
ATOM 773 C CA . SER A 1 100 ? 18.135 -20.171 -38.538 1.00 44.12 100 SER A CA 1
ATOM 774 C C . SER A 1 100 ? 16.976 -20.363 -37.575 1.00 44.12 100 SER A C 1
ATOM 776 O O . SER A 1 100 ? 15.832 -20.015 -37.863 1.00 44.12 100 SER A O 1
ATOM 778 N N . THR A 1 101 ? 17.287 -20.942 -36.418 1.00 49.38 101 THR A N 1
ATOM 779 C CA . THR A 1 101 ? 16.464 -20.805 -35.214 1.00 49.38 101 THR A CA 1
ATOM 780 C C . THR A 1 101 ? 16.117 -19.323 -35.033 1.00 49.38 101 THR A C 1
ATOM 782 O O . THR A 1 101 ? 17.004 -18.484 -35.222 1.00 49.38 101 THR A O 1
ATOM 785 N N . PRO A 1 102 ? 14.864 -18.955 -34.698 1.00 44.81 102 PRO A N 1
ATOM 786 C CA . PRO A 1 102 ? 14.515 -17.557 -34.500 1.00 44.81 102 PRO A CA 1
ATOM 787 C C . PRO A 1 102 ? 15.372 -17.002 -33.365 1.00 44.81 102 PRO A C 1
ATOM 789 O O . PRO A 1 102 ? 15.167 -17.308 -32.192 1.00 44.81 102 PRO A O 1
ATOM 792 N N . GLY A 1 103 ? 16.363 -16.190 -33.720 1.00 50.09 103 GLY A N 1
ATOM 793 C CA . GLY A 1 103 ? 17.178 -15.416 -32.796 1.00 50.09 103 GLY A CA 1
ATOM 794 C C . GLY A 1 103 ? 16.398 -14.252 -32.186 1.00 50.09 103 GLY A C 1
ATOM 795 O O . GLY A 1 103 ? 16.964 -13.174 -32.031 1.00 50.09 103 GLY A O 1
ATOM 796 N N . ASP A 1 104 ? 15.135 -14.461 -31.815 1.00 51.50 104 ASP A N 1
ATOM 797 C CA . ASP A 1 104 ? 14.292 -13.525 -31.068 1.00 51.50 104 ASP A CA 1
ATOM 798 C C . ASP A 1 104 ? 14.524 -13.725 -29.565 1.00 51.50 104 ASP A C 1
ATOM 800 O O . ASP A 1 104 ? 13.620 -13.987 -28.773 1.00 51.50 104 ASP A O 1
ATOM 804 N N . GLY A 1 105 ? 15.790 -13.665 -29.148 1.00 63.06 105 GLY A N 1
ATOM 805 C CA . GLY A 1 105 ? 16.111 -13.624 -27.728 1.00 63.06 105 GLY A CA 1
ATOM 806 C C . GLY A 1 105 ? 15.521 -12.350 -27.130 1.00 63.06 105 GLY A C 1
ATOM 807 O O . GLY A 1 105 ? 15.822 -11.269 -27.641 1.00 63.06 105 GLY A O 1
ATOM 808 N N . ASP A 1 106 ? 14.718 -12.485 -26.066 1.00 77.94 106 ASP A N 1
ATOM 809 C CA . ASP A 1 106 ? 14.172 -11.371 -25.280 1.00 77.94 106 ASP A CA 1
ATOM 810 C C . ASP A 1 106 ? 15.211 -10.237 -25.193 1.00 77.94 106 ASP A C 1
ATOM 812 O O . ASP A 1 106 ? 16.311 -10.458 -24.663 1.00 77.94 106 ASP A O 1
ATOM 816 N N . PRO A 1 107 ? 14.929 -9.038 -25.740 1.00 81.94 107 PRO A N 1
ATOM 817 C CA . PRO A 1 107 ? 15.915 -7.963 -25.797 1.00 81.94 107 PRO A CA 1
ATOM 818 C C . PRO A 1 107 ? 16.397 -7.563 -24.393 1.00 81.94 107 PRO A C 1
ATOM 820 O O . PRO A 1 107 ? 17.547 -7.145 -24.223 1.00 81.94 10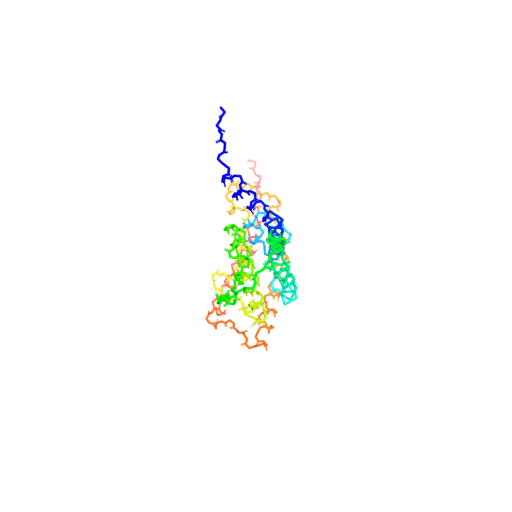7 PRO A O 1
ATOM 823 N N . TRP A 1 108 ? 15.577 -7.793 -23.363 1.00 88.62 108 TRP A N 1
ATOM 824 C CA . TRP A 1 108 ? 15.936 -7.592 -21.960 1.00 88.62 108 TRP A CA 1
ATOM 825 C C . TRP A 1 108 ? 16.924 -8.633 -21.420 1.00 88.62 108 TRP A C 1
ATOM 827 O O . TRP A 1 108 ? 17.686 -8.331 -20.498 1.00 88.62 108 TRP A O 1
ATOM 837 N N . GLY A 1 109 ? 17.013 -9.813 -22.040 1.00 86.62 109 GLY A N 1
ATOM 838 C CA . GLY A 1 109 ? 17.998 -10.850 -21.729 1.00 86.62 109 GLY A CA 1
ATOM 839 C C . GLY A 1 109 ? 19.448 -10.400 -21.935 1.00 86.62 109 GLY A C 1
ATOM 840 O O . GLY A 1 109 ? 20.364 -10.964 -21.327 1.00 86.62 109 GLY A O 1
ATOM 841 N N . ARG A 1 110 ? 19.673 -9.337 -22.720 1.00 86.62 110 ARG A N 1
ATOM 842 C CA . ARG A 1 110 ? 20.996 -8.726 -22.926 1.00 86.62 110 ARG A CA 1
ATOM 843 C C . ARG A 1 110 ? 21.242 -7.488 -22.053 1.00 86.62 110 ARG A C 1
ATOM 845 O O . ARG A 1 110 ? 22.383 -7.058 -21.951 1.00 86.62 110 ARG A O 1
ATOM 852 N N . ALA A 1 111 ? 20.229 -6.929 -21.390 1.00 90.38 111 ALA A N 1
ATOM 853 C CA . ALA A 1 111 ? 20.376 -5.707 -20.594 1.00 90.38 111 ALA A CA 1
ATOM 854 C C . ALA A 1 111 ? 21.352 -5.886 -19.410 1.00 90.38 111 ALA A C 1
ATOM 856 O O . ALA A 1 111 ? 21.447 -6.985 -18.857 1.00 90.38 111 ALA A O 1
ATOM 857 N N . PRO A 1 112 ? 22.051 -4.838 -18.942 1.00 92.75 112 PRO A N 1
ATOM 858 C CA . PRO A 1 112 ? 22.831 -4.910 -17.708 1.00 92.75 112 PRO A CA 1
ATOM 859 C C . PRO A 1 112 ? 21.999 -5.452 -16.536 1.00 92.75 112 PRO A C 1
ATOM 861 O O . PRO A 1 112 ? 20.798 -5.185 -16.451 1.00 92.75 112 PRO A O 1
ATOM 864 N N . LEU A 1 113 ? 22.632 -6.198 -15.620 1.00 92.25 113 LEU A N 1
ATOM 865 C CA . LEU A 1 113 ? 21.937 -6.892 -14.525 1.00 92.25 113 LEU A CA 1
ATOM 866 C C . LEU A 1 113 ? 21.013 -5.956 -13.727 1.00 92.25 113 LEU A C 1
ATOM 868 O O . LEU A 1 113 ? 19.849 -6.276 -13.512 1.00 92.25 113 LEU A O 1
ATOM 872 N N . ALA A 1 114 ? 21.504 -4.772 -13.355 1.00 92.81 114 ALA A N 1
ATOM 873 C CA . ALA A 1 114 ? 20.723 -3.794 -12.600 1.00 92.81 114 ALA A CA 1
ATOM 874 C C . ALA A 1 114 ? 19.441 -3.352 -13.331 1.00 92.81 114 ALA A C 1
ATOM 876 O O . ALA A 1 114 ? 18.402 -3.185 -12.702 1.00 92.81 114 ALA A O 1
ATOM 877 N N . VAL A 1 115 ? 19.493 -3.204 -14.659 1.00 95.56 115 VAL A N 1
ATOM 878 C CA . VAL A 1 115 ? 18.348 -2.768 -15.474 1.00 95.56 115 VAL A CA 1
ATOM 879 C C . VAL A 1 115 ? 17.313 -3.884 -15.594 1.00 95.56 115 VAL A C 1
ATOM 881 O O . VAL A 1 115 ? 16.130 -3.650 -15.349 1.00 95.56 115 VAL A O 1
ATOM 884 N N . ARG A 1 116 ? 17.749 -5.111 -15.921 1.00 94.69 116 ARG A N 1
ATOM 885 C CA . ARG A 1 116 ? 16.829 -6.255 -16.042 1.00 94.69 116 ARG A CA 1
ATOM 886 C C . ARG A 1 116 ? 16.160 -6.593 -14.708 1.00 94.69 116 ARG A C 1
ATOM 888 O O . ARG A 1 116 ? 14.966 -6.867 -14.696 1.00 94.69 116 ARG A O 1
ATOM 895 N N . VAL A 1 117 ? 16.907 -6.537 -13.599 1.00 96.75 117 VAL A N 1
ATOM 896 C CA . VAL A 1 117 ? 16.385 -6.842 -12.259 1.00 96.75 117 VAL A CA 1
ATOM 897 C C . VAL A 1 117 ? 15.392 -5.775 -11.830 1.00 96.75 117 VAL A C 1
ATOM 899 O O . VAL A 1 117 ? 14.305 -6.131 -11.393 1.00 96.75 117 VAL A O 1
ATOM 902 N N . LEU A 1 118 ? 15.708 -4.488 -12.016 1.00 97.56 118 LEU A N 1
ATOM 903 C CA . LEU A 1 118 ? 14.781 -3.407 -11.677 1.00 97.56 118 LEU A CA 1
ATOM 904 C C . LEU A 1 118 ? 13.469 -3.522 -12.461 1.00 97.56 118 LEU A C 1
ATOM 906 O O . LEU A 1 118 ? 12.396 -3.456 -11.869 1.00 97.56 118 LEU A O 1
ATOM 910 N N . ARG A 1 119 ? 13.537 -3.759 -13.778 1.00 98.00 119 ARG A N 1
ATOM 911 C CA . ARG A 1 119 ? 12.331 -3.958 -14.591 1.00 98.00 119 ARG A CA 1
ATOM 912 C C . ARG A 1 119 ? 11.523 -5.165 -14.124 1.00 98.00 119 ARG A C 1
ATOM 914 O O . ARG A 1 119 ? 10.316 -5.043 -13.951 1.00 98.00 119 ARG A O 1
ATOM 921 N N . ALA A 1 120 ? 12.170 -6.317 -13.943 1.00 97.81 120 ALA A N 1
ATOM 922 C CA . ALA A 1 120 ? 11.496 -7.538 -13.509 1.00 97.81 120 ALA A CA 1
ATOM 923 C C . ALA A 1 120 ? 10.829 -7.351 -12.140 1.00 97.81 120 ALA A C 1
ATOM 925 O O . ALA A 1 120 ? 9.671 -7.714 -11.973 1.00 97.81 120 ALA A O 1
ATOM 926 N N . HIS A 1 121 ? 11.529 -6.712 -11.204 1.00 98.19 121 HIS A N 1
ATOM 927 C CA . HIS A 1 121 ? 11.024 -6.394 -9.874 1.00 98.19 121 HIS A CA 1
ATOM 928 C C . HIS A 1 121 ? 9.800 -5.476 -9.911 1.00 98.19 121 HIS A C 1
ATOM 930 O O . HIS A 1 121 ? 8.816 -5.748 -9.234 1.00 98.19 121 HIS A O 1
ATOM 936 N N . LEU A 1 122 ? 9.832 -4.404 -10.710 1.00 98.62 122 LEU A N 1
ATOM 937 C CA . LEU A 1 122 ? 8.684 -3.506 -10.848 1.00 98.62 122 LEU A CA 1
ATOM 938 C C . LEU A 1 122 ? 7.482 -4.217 -11.472 1.00 98.62 122 LEU A C 1
ATOM 940 O O . LEU A 1 122 ? 6.366 -4.045 -10.993 1.00 98.62 122 LEU A O 1
ATOM 944 N N . LEU A 1 123 ? 7.699 -5.019 -12.520 1.00 98.62 123 LEU A N 1
ATOM 945 C CA . LEU A 1 123 ? 6.621 -5.767 -13.167 1.00 98.62 123 LEU A CA 1
ATOM 946 C C . LEU A 1 123 ? 5.986 -6.789 -12.227 1.00 98.62 123 LEU A C 1
ATOM 948 O O . LEU A 1 123 ? 4.764 -6.858 -12.166 1.00 98.62 123 LEU A O 1
ATOM 952 N N . GLU A 1 124 ? 6.806 -7.552 -11.505 1.00 98.62 124 GLU A N 1
ATOM 953 C CA . GLU A 1 124 ? 6.332 -8.536 -10.533 1.00 98.62 124 GLU A CA 1
ATOM 954 C C . GLU A 1 124 ? 5.559 -7.848 -9.409 1.00 98.62 124 GLU A C 1
ATOM 956 O O . GLU A 1 124 ? 4.390 -8.151 -9.213 1.00 98.62 124 GLU A O 1
ATOM 961 N N . ARG A 1 125 ? 6.142 -6.842 -8.747 1.00 98.12 125 ARG A N 1
ATOM 962 C CA . ARG A 1 125 ? 5.480 -6.172 -7.619 1.00 98.12 125 ARG A CA 1
ATOM 963 C C . ARG A 1 125 ? 4.184 -5.480 -8.001 1.00 98.12 125 ARG A C 1
ATOM 965 O O . ARG A 1 125 ? 3.214 -5.581 -7.256 1.00 98.12 125 ARG A O 1
ATOM 972 N N . LEU A 1 126 ? 4.172 -4.751 -9.119 1.00 98.75 126 LEU A N 1
ATOM 973 C CA . LEU A 1 126 ? 2.960 -4.078 -9.586 1.00 98.75 126 LEU A CA 1
ATOM 974 C C . LEU A 1 126 ? 1.910 -5.106 -10.012 1.00 98.75 126 LEU A C 1
ATOM 976 O O . LEU A 1 126 ? 0.757 -4.953 -9.640 1.00 98.75 126 LEU A O 1
ATOM 980 N N . GLY A 1 127 ? 2.302 -6.158 -10.739 1.00 98.69 127 GLY A N 1
ATOM 981 C CA . GLY A 1 127 ? 1.397 -7.237 -11.142 1.00 98.69 127 GLY A CA 1
ATOM 982 C C . GLY A 1 127 ? 0.754 -7.929 -9.942 1.00 98.69 127 GLY A C 1
ATOM 983 O O . GLY A 1 127 ? -0.464 -7.932 -9.828 1.00 98.69 127 GLY A O 1
ATOM 984 N N . THR A 1 128 ? 1.569 -8.400 -8.996 1.00 98.62 128 THR A N 1
ATOM 985 C CA . THR A 1 128 ? 1.103 -9.041 -7.759 1.00 98.62 128 THR A CA 1
ATOM 986 C C . THR A 1 128 ? 0.168 -8.124 -6.966 1.00 98.62 128 THR A C 1
ATOM 988 O O . THR A 1 128 ? -0.873 -8.560 -6.486 1.00 98.62 128 THR A O 1
ATOM 991 N N . SER A 1 129 ? 0.505 -6.839 -6.838 1.00 98.00 129 SER A N 1
ATOM 992 C CA . SER A 1 129 ? -0.335 -5.865 -6.133 1.00 98.00 129 SER A CA 1
ATOM 993 C C . SER A 1 129 ? -1.690 -5.644 -6.814 1.00 98.00 129 SER A C 1
ATOM 995 O O . SER A 1 129 ? -2.725 -5.642 -6.148 1.00 98.00 129 SER A O 1
ATOM 997 N N . ILE A 1 130 ? -1.691 -5.504 -8.142 1.00 98.69 130 ILE A N 1
ATOM 998 C CA . ILE A 1 130 ? -2.906 -5.375 -8.952 1.00 98.69 130 ILE A CA 1
ATOM 999 C C . ILE A 1 130 ? -3.793 -6.605 -8.762 1.00 98.69 130 ILE A C 1
ATOM 1001 O O . ILE A 1 130 ? -4.975 -6.440 -8.460 1.00 98.69 130 ILE A O 1
ATOM 1005 N N . ASP A 1 131 ? -3.217 -7.805 -8.872 1.00 98.62 131 ASP A N 1
ATOM 1006 C CA . ASP A 1 131 ? -3.940 -9.070 -8.737 1.00 98.62 131 ASP A CA 1
ATOM 1007 C C . ASP A 1 131 ? -4.591 -9.192 -7.352 1.00 98.62 131 ASP A C 1
ATOM 1009 O O . ASP A 1 131 ? -5.769 -9.524 -7.269 1.00 98.62 131 ASP A O 1
ATOM 1013 N N . LEU A 1 132 ? -3.875 -8.836 -6.276 1.00 98.06 132 LEU A N 1
ATOM 1014 C CA . LEU A 1 132 ? -4.402 -8.855 -4.903 1.00 98.06 132 LEU A CA 1
ATOM 1015 C C . LEU A 1 132 ? -5.536 -7.847 -4.667 1.00 98.06 132 LEU A C 1
ATOM 1017 O O . LEU A 1 132 ? -6.423 -8.085 -3.846 1.00 98.06 132 LEU A O 1
ATOM 1021 N N . ILE A 1 133 ? -5.512 -6.692 -5.337 1.00 97.88 133 ILE A N 1
ATOM 1022 C CA . ILE A 1 133 ? -6.611 -5.723 -5.237 1.00 97.88 133 ILE A CA 1
ATOM 1023 C C . ILE A 1 133 ? -7.819 -6.214 -6.043 1.00 97.88 133 ILE A C 1
ATOM 1025 O O . ILE A 1 133 ? -8.950 -6.116 -5.569 1.00 97.88 133 ILE A O 1
ATOM 1029 N N . GLU A 1 134 ? -7.596 -6.751 -7.242 1.00 97.75 134 GLU A N 1
ATOM 1030 C CA . GLU A 1 134 ? -8.660 -7.224 -8.138 1.00 97.75 134 GLU A CA 1
ATOM 1031 C C . GLU A 1 134 ? -9.334 -8.501 -7.645 1.00 97.75 134 GLU A C 1
ATOM 1033 O O . GLU A 1 134 ? -10.532 -8.675 -7.862 1.00 97.75 134 GLU A O 1
ATOM 1038 N N . SER A 1 135 ? -8.603 -9.360 -6.936 1.00 98.19 135 SER A N 1
ATOM 1039 C CA . SER A 1 135 ? -9.161 -10.523 -6.248 1.00 98.19 135 SER A CA 1
ATOM 1040 C C . SER A 1 135 ? -9.871 -10.169 -4.940 1.00 98.19 135 SER A C 1
ATOM 1042 O O . SER A 1 135 ? -10.392 -11.064 -4.289 1.00 98.19 135 SER A O 1
ATOM 1044 N N . ALA A 1 136 ? -9.882 -8.896 -4.529 1.00 97.88 136 ALA A N 1
ATOM 1045 C CA . ALA A 1 136 ? -10.331 -8.428 -3.217 1.00 97.88 136 ALA A CA 1
ATOM 1046 C C . ALA A 1 136 ? -9.553 -8.994 -2.009 1.00 97.88 136 ALA A C 1
ATOM 1048 O O . ALA A 1 136 ? -9.892 -8.672 -0.867 1.00 97.88 136 ALA A O 1
ATOM 1049 N N . ASP A 1 137 ? -8.465 -9.744 -2.220 1.00 97.75 137 ASP A N 1
ATOM 1050 C CA . ASP A 1 137 ? -7.608 -10.244 -1.136 1.00 97.75 137 ASP A CA 1
ATOM 1051 C C . ASP A 1 137 ? -7.046 -9.094 -0.298 1.00 97.75 137 ASP A C 1
ATOM 1053 O O . ASP A 1 137 ? -6.994 -9.175 0.931 1.00 97.75 137 ASP A O 1
ATOM 1057 N N . GLN A 1 138 ? -6.698 -7.981 -0.948 1.00 96.44 138 GLN A N 1
ATOM 1058 C CA . GLN A 1 138 ? -6.133 -6.834 -0.252 1.00 96.44 138 GLN A CA 1
ATOM 1059 C C . GLN A 1 138 ? -7.156 -6.050 0.574 1.00 96.44 138 GLN A C 1
ATOM 1061 O O . GLN A 1 138 ? -6.804 -5.457 1.592 1.00 96.44 138 GLN A O 1
ATOM 1066 N N . GLY A 1 139 ? -8.432 -6.072 0.183 1.00 96.94 139 GLY A N 1
ATOM 1067 C CA . GLY A 1 139 ? -9.506 -5.540 1.022 1.00 96.94 139 GLY A CA 1
ATOM 1068 C C . GLY A 1 139 ? -9.865 -6.477 2.182 1.00 96.94 139 GLY A C 1
ATOM 1069 O O . GLY A 1 139 ? -10.330 -6.013 3.224 1.00 96.94 139 GLY A O 1
ATOM 1070 N N . ALA A 1 140 ? -9.603 -7.779 2.030 1.00 97.50 140 ALA A N 1
ATOM 1071 C CA . ALA A 1 140 ? -9.765 -8.804 3.057 1.00 97.50 140 ALA A CA 1
ATOM 1072 C C . ALA A 1 140 ? -8.542 -8.950 3.987 1.00 97.50 140 ALA A C 1
ATOM 1074 O O . ALA A 1 140 ? -8.514 -9.851 4.831 1.00 97.50 140 ALA A O 1
ATOM 1075 N N . GLU A 1 141 ? -7.528 -8.085 3.867 1.00 96.88 141 GLU A N 1
ATOM 1076 C CA . GLU A 1 141 ? -6.297 -8.189 4.647 1.00 96.88 141 GLU A CA 1
ATOM 1077 C C . GLU A 1 141 ? -6.557 -7.940 6.145 1.00 96.88 141 GLU A C 1
ATOM 1079 O O . GLU A 1 141 ? -6.609 -6.808 6.633 1.00 96.88 141 GLU A O 1
ATOM 1084 N N . LEU A 1 142 ? -6.682 -9.030 6.907 1.00 96.75 142 LEU A N 1
ATOM 1085 C CA . LEU A 1 142 ? -6.848 -8.985 8.356 1.00 96.75 142 LEU A CA 1
ATOM 1086 C C . LEU A 1 142 ? -6.081 -10.122 9.028 1.00 96.75 142 LEU A C 1
ATOM 1088 O O . LEU A 1 142 ? -6.431 -11.296 8.913 1.00 96.75 142 LEU A O 1
ATOM 1092 N N . ASN A 1 143 ? -5.026 -9.761 9.754 1.00 94.81 143 ASN A N 1
ATOM 1093 C CA . ASN A 1 143 ? -4.227 -10.693 10.541 1.00 94.81 143 ASN A CA 1
ATOM 1094 C C . ASN A 1 143 ? -3.515 -9.995 11.715 1.00 94.81 143 ASN A C 1
ATOM 1096 O O . ASN A 1 143 ? -3.462 -8.761 11.805 1.00 94.81 143 ASN A O 1
ATOM 1100 N N . ILE A 1 144 ? -2.977 -10.805 12.629 1.00 94.75 144 ILE A N 1
ATOM 1101 C CA . ILE A 1 144 ? -2.340 -10.350 13.875 1.00 94.75 144 ILE A CA 1
ATOM 1102 C C . ILE A 1 144 ? -0.920 -9.785 13.721 1.00 94.75 144 ILE A C 1
ATOM 1104 O O . ILE A 1 144 ? -0.434 -9.163 14.664 1.00 94.75 144 ILE A O 1
ATOM 1108 N N . LEU A 1 145 ? -0.238 -10.029 12.596 1.00 90.62 145 LEU A N 1
ATOM 1109 C CA . LEU A 1 145 ? 1.173 -9.665 12.410 1.00 90.62 145 LEU A CA 1
ATOM 1110 C C . LEU A 1 145 ? 1.310 -8.352 11.643 1.00 90.62 145 LEU A C 1
ATOM 1112 O O . LEU A 1 145 ? 1.910 -7.396 12.129 1.00 90.62 145 LEU A O 1
ATOM 1116 N N . THR A 1 146 ? 0.741 -8.324 10.445 1.00 89.38 146 THR A N 1
ATOM 1117 C CA . THR A 1 146 ? 0.916 -7.272 9.448 1.00 89.38 146 THR A CA 1
ATOM 1118 C C . THR A 1 146 ? -0.402 -7.111 8.707 1.00 89.38 146 THR A C 1
ATOM 1120 O O . THR A 1 146 ? -0.687 -7.845 7.770 1.00 89.38 146 THR A O 1
ATOM 1123 N N . SER A 1 147 ? -1.246 -6.202 9.186 1.00 95.25 147 SER A N 1
ATOM 1124 C CA . SER A 1 147 ? -2.477 -5.795 8.506 1.00 95.25 147 SER A CA 1
ATOM 1125 C C . SER A 1 147 ? -2.692 -4.294 8.702 1.00 95.25 147 SER A C 1
ATOM 1127 O O . SER A 1 147 ? -2.099 -3.718 9.629 1.00 95.25 147 SER A O 1
ATOM 1129 N N . PRO A 1 148 ? -3.558 -3.643 7.907 1.00 95.94 148 PRO A N 1
ATOM 1130 C CA . PRO A 1 148 ? -3.829 -2.214 8.051 1.00 95.94 148 PRO A CA 1
ATOM 1131 C C . PRO A 1 148 ? -4.266 -1.830 9.470 1.00 95.94 148 PRO A C 1
ATOM 1133 O O . PRO A 1 148 ? -3.845 -0.800 9.999 1.00 95.94 148 PRO A O 1
ATOM 1136 N N . PHE A 1 149 ? -5.020 -2.705 10.147 1.00 96.19 149 PHE A N 1
ATOM 1137 C CA . PHE A 1 149 ? -5.377 -2.518 11.553 1.00 96.19 149 PHE A CA 1
ATOM 1138 C C . PHE A 1 149 ? -4.150 -2.481 12.474 1.00 96.19 149 PHE A C 1
ATOM 1140 O O . PHE A 1 149 ? -4.087 -1.636 13.366 1.00 96.19 149 PHE A O 1
ATOM 1147 N N . GLN A 1 150 ? -3.150 -3.347 12.264 1.00 95.94 150 GLN A N 1
ATOM 1148 C CA . GLN A 1 150 ? -1.918 -3.305 13.062 1.00 95.94 150 GLN A CA 1
ATOM 1149 C C . GLN A 1 150 ? -1.140 -2.010 12.830 1.00 95.94 150 GLN A C 1
ATOM 1151 O O . GLN A 1 150 ? -0.584 -1.464 13.784 1.00 95.94 150 GLN A O 1
ATOM 1156 N N . GLY A 1 151 ? -1.145 -1.491 11.598 1.00 95.12 151 GLY A N 1
ATOM 1157 C CA . GLY A 1 151 ? -0.575 -0.184 11.273 1.00 95.12 151 GLY A CA 1
ATOM 1158 C C . GLY A 1 151 ? -1.257 0.941 12.052 1.00 95.12 151 GLY A C 1
ATOM 1159 O O . GLY A 1 151 ? -0.585 1.712 12.740 1.00 95.12 151 GLY A O 1
ATOM 1160 N N . VAL A 1 152 ? -2.596 0.977 12.038 1.00 95.81 152 VAL A N 1
ATOM 1161 C CA . VAL A 1 152 ? -3.380 1.939 12.830 1.00 95.81 152 VAL A CA 1
ATOM 1162 C C . VAL A 1 152 ? -3.077 1.795 14.320 1.00 95.81 152 VAL A C 1
ATOM 1164 O O . VAL A 1 152 ? -2.690 2.763 14.970 1.00 95.81 152 VAL A O 1
ATOM 1167 N N . ARG A 1 153 ? -3.188 0.582 14.867 1.00 95.00 153 ARG A N 1
ATOM 1168 C CA . ARG A 1 153 ? -2.935 0.302 16.283 1.00 95.00 153 ARG A CA 1
ATOM 1169 C C . ARG A 1 153 ? -1.543 0.755 16.706 1.00 95.00 153 ARG A C 1
ATOM 1171 O O . ARG A 1 153 ? -1.435 1.470 17.697 1.00 95.00 153 ARG A O 1
ATOM 1178 N N . ARG A 1 154 ? -0.495 0.369 15.967 1.00 93.81 154 ARG A N 1
ATOM 1179 C CA . ARG A 1 154 ? 0.894 0.759 16.254 1.00 93.81 154 ARG A CA 1
ATOM 1180 C C . ARG A 1 154 ? 1.015 2.275 16.335 1.00 93.81 154 ARG A C 1
ATOM 1182 O O . ARG A 1 154 ? 1.555 2.784 17.306 1.00 93.81 154 ARG A O 1
ATOM 1189 N N . ARG A 1 155 ? 0.459 2.985 15.353 1.00 92.44 155 ARG A N 1
ATOM 1190 C CA . ARG A 1 155 ? 0.493 4.448 15.301 1.00 92.44 155 ARG A CA 1
ATOM 1191 C C . ARG A 1 155 ? -0.257 5.101 16.453 1.00 92.44 155 ARG A C 1
ATOM 1193 O O . ARG A 1 155 ? 0.190 6.143 16.903 1.00 92.44 155 ARG A O 1
ATOM 1200 N N . LEU A 1 156 ? -1.362 4.540 16.932 1.00 92.31 156 LEU A N 1
ATOM 1201 C CA . LEU A 1 156 ? -2.111 5.144 18.040 1.00 92.31 156 LEU A CA 1
ATOM 1202 C C . LEU A 1 156 ? -1.437 4.931 19.399 1.00 92.31 156 LEU A C 1
ATOM 1204 O O . LEU A 1 156 ? -1.512 5.808 20.252 1.00 92.31 156 LEU A O 1
ATOM 1208 N N . ILE A 1 157 ? -0.762 3.795 19.594 1.00 90.94 157 ILE A N 1
ATOM 1209 C CA . ILE A 1 157 ? -0.121 3.473 20.879 1.00 90.94 157 ILE A CA 1
ATOM 1210 C C . ILE A 1 157 ? 1.319 3.977 21.001 1.00 90.94 157 ILE A C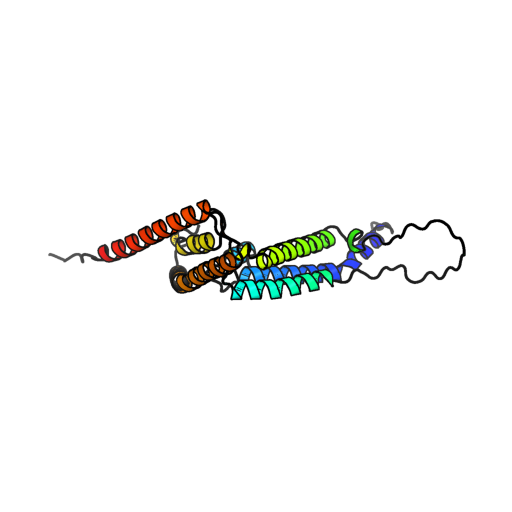 1
ATOM 1212 O O . ILE A 1 157 ? 1.852 3.964 22.102 1.00 90.94 157 ILE A O 1
ATOM 1216 N N . THR A 1 158 ? 1.962 4.383 19.902 1.00 90.25 158 THR A N 1
ATOM 1217 C CA . THR A 1 158 ? 3.311 4.964 19.946 1.00 90.25 158 THR A CA 1
ATOM 1218 C C . THR A 1 158 ? 3.247 6.397 20.462 1.00 90.25 158 THR A C 1
ATOM 1220 O O . THR A 1 158 ? 2.829 7.310 19.734 1.00 90.25 158 THR A O 1
ATOM 1223 N N . LEU A 1 159 ? 3.690 6.579 21.706 1.00 85.94 159 LEU A N 1
ATOM 1224 C CA . LEU A 1 159 ? 3.772 7.876 22.365 1.00 85.94 159 LEU A CA 1
ATOM 1225 C C . LEU A 1 159 ? 5.068 8.605 21.973 1.00 85.94 159 LEU A C 1
ATOM 1227 O O . LEU A 1 159 ? 6.075 7.953 21.689 1.00 85.94 159 LEU A O 1
ATOM 1231 N N . PRO A 1 160 ? 5.091 9.953 22.001 1.00 82.69 160 PRO A N 1
ATOM 1232 C CA . PRO A 1 160 ? 6.305 10.740 21.763 1.00 82.69 160 PRO A CA 1
ATOM 1233 C C . PRO A 1 160 ? 7.512 10.309 22.603 1.00 82.69 160 PRO A C 1
ATOM 1235 O O . PRO A 1 160 ? 8.650 10.367 22.148 1.00 82.69 160 PRO A O 1
ATOM 1238 N N . THR A 1 161 ? 7.256 9.857 23.831 1.00 79.12 161 THR A N 1
ATOM 1239 C CA . THR A 1 161 ? 8.269 9.423 24.799 1.00 79.12 161 THR A CA 1
ATOM 1240 C C . THR A 1 161 ? 8.901 8.074 24.472 1.00 79.12 161 THR A C 1
ATOM 1242 O O . THR A 1 161 ? 9.972 7.773 24.989 1.00 79.12 161 THR A O 1
ATOM 1245 N N . ASP A 1 162 ? 8.267 7.264 23.624 1.00 77.12 162 ASP A N 1
ATOM 1246 C CA . ASP A 1 162 ? 8.778 5.942 23.249 1.00 77.12 162 ASP A CA 1
ATOM 1247 C C . ASP A 1 162 ? 9.888 6.033 22.185 1.00 77.12 162 ASP A C 1
ATOM 1249 O O . ASP A 1 162 ? 10.540 5.035 21.870 1.00 77.12 162 ASP A O 1
ATOM 1253 N N . LEU A 1 163 ? 10.100 7.221 21.602 1.00 71.31 163 LEU A N 1
ATOM 1254 C CA . LEU A 1 163 ? 11.056 7.444 20.522 1.00 71.31 163 LEU A CA 1
ATOM 1255 C C . LEU A 1 163 ? 12.484 7.652 21.074 1.00 71.31 163 LEU A C 1
ATOM 1257 O O . LEU A 1 163 ? 12.706 8.557 21.886 1.00 71.31 163 LEU A O 1
ATOM 1261 N N . PRO A 1 164 ? 13.481 6.854 20.634 1.00 65.06 164 PRO A N 1
ATOM 1262 C CA . PRO A 1 164 ? 14.853 6.948 21.129 1.00 65.06 164 PRO A CA 1
ATOM 1263 C C . PRO A 1 164 ? 15.456 8.337 20.901 1.00 65.06 164 PRO A C 1
ATOM 1265 O O . PRO A 1 164 ? 15.431 8.855 19.787 1.00 65.06 164 PRO A O 1
ATOM 1268 N N . GLY A 1 165 ? 16.042 8.924 21.947 1.00 66.44 165 GLY A N 1
ATOM 1269 C CA . GLY A 1 165 ? 16.702 10.232 21.866 1.00 66.44 165 GLY A CA 1
ATOM 1270 C C . GLY A 1 165 ? 15.756 11.435 21.787 1.00 66.44 165 GLY A C 1
ATOM 1271 O O . GLY A 1 165 ? 16.236 12.550 21.597 1.00 66.44 165 GLY A O 1
ATOM 1272 N N . SER A 1 166 ? 14.442 11.239 21.946 1.00 56.44 166 SER A N 1
ATOM 1273 C CA . SER A 1 166 ? 13.471 12.330 21.868 1.00 56.44 166 SER A CA 1
ATOM 1274 C C . SER A 1 166 ? 13.286 13.028 23.219 1.00 56.44 166 SER A C 1
ATOM 1276 O O . SER A 1 166 ? 12.853 12.422 24.200 1.00 56.44 166 SER A O 1
ATOM 1278 N N . THR A 1 167 ? 13.571 14.330 23.282 1.00 61.41 167 THR A N 1
ATOM 1279 C CA . THR A 1 167 ? 12.929 15.219 24.260 1.00 61.41 167 THR A CA 1
ATOM 1280 C C . THR A 1 167 ? 11.544 15.534 23.714 1.00 61.41 167 THR A C 1
ATOM 1282 O O . THR A 1 167 ? 11.445 16.344 22.794 1.00 61.41 167 THR A O 1
ATOM 1285 N N . SER A 1 168 ? 10.497 14.877 24.229 1.00 66.75 168 SER A N 1
ATOM 1286 C CA . SER A 1 168 ? 9.133 15.034 23.704 1.00 66.75 168 SER A CA 1
ATOM 1287 C C . SER A 1 168 ? 8.776 16.511 23.530 1.00 66.75 168 SER A C 1
ATOM 1289 O O . SER A 1 168 ? 8.789 17.274 24.503 1.00 66.75 168 SER A O 1
ATOM 1291 N N . SER A 1 169 ? 8.468 16.911 22.303 1.00 79.56 169 SER A N 1
ATOM 1292 C CA . SER A 1 169 ? 8.117 18.283 21.965 1.00 79.56 169 SER A CA 1
ATOM 1293 C C . SER A 1 169 ? 6.602 18.494 22.010 1.00 79.56 169 SER A C 1
ATOM 1295 O O . SER A 1 169 ? 5.816 17.548 21.956 1.00 79.56 169 SER A O 1
ATOM 1297 N N . VAL A 1 170 ? 6.166 19.756 22.074 1.00 83.62 170 VAL A N 1
ATOM 1298 C CA . VAL A 1 170 ? 4.740 20.111 21.924 1.00 83.62 170 VAL A CA 1
ATOM 1299 C C . VAL A 1 170 ? 4.194 19.632 20.571 1.00 83.62 170 VAL A C 1
ATOM 1301 O O . VAL A 1 170 ? 3.034 19.233 20.487 1.00 83.62 170 VAL A O 1
ATOM 1304 N N . GLN A 1 171 ? 5.034 19.623 19.529 1.00 83.81 171 GLN A N 1
ATOM 1305 C CA . GLN A 1 171 ? 4.648 19.174 18.194 1.00 83.81 171 GLN A CA 1
ATOM 1306 C C . GLN A 1 171 ? 4.363 17.668 18.155 1.00 83.81 171 GLN A C 1
ATOM 1308 O O . GLN A 1 171 ? 3.355 17.267 17.585 1.00 83.81 171 GLN A O 1
ATOM 1313 N N . ASP A 1 172 ? 5.165 16.841 18.831 1.00 85.44 172 ASP A N 1
ATOM 1314 C CA . ASP A 1 172 ? 4.964 15.382 18.830 1.00 85.44 172 ASP A CA 1
ATOM 1315 C C . ASP A 1 172 ? 3.609 14.989 19.446 1.00 85.44 172 ASP A C 1
ATOM 1317 O O . ASP A 1 172 ? 2.945 14.041 19.012 1.00 85.44 172 ASP A O 1
ATOM 1321 N N . TRP A 1 173 ? 3.175 15.742 20.462 1.00 87.75 173 TRP A N 1
ATOM 1322 C CA . TRP A 1 173 ? 1.853 15.590 21.067 1.00 87.75 173 TRP A CA 1
ATOM 1323 C C . TRP A 1 173 ? 0.733 16.077 20.143 1.00 87.75 173 TRP A C 1
ATOM 1325 O O . TRP A 1 173 ? -0.308 15.423 20.067 1.00 87.75 173 TRP A O 1
ATOM 1335 N N . ALA A 1 174 ? 0.936 17.176 19.411 1.00 90.62 174 ALA A N 1
ATOM 1336 C CA . ALA A 1 174 ? -0.017 17.638 18.401 1.00 90.62 174 ALA A CA 1
ATOM 1337 C C . ALA A 1 174 ? -0.206 16.592 17.284 1.00 90.62 174 ALA A C 1
ATOM 1339 O O . ALA A 1 174 ? -1.341 16.244 16.957 1.00 90.62 174 ALA A O 1
ATOM 1340 N N . ASP A 1 175 ? 0.885 15.998 16.796 1.00 89.69 175 ASP A N 1
ATOM 1341 C CA . ASP A 1 175 ? 0.857 14.942 15.778 1.00 89.69 175 ASP A CA 1
ATOM 1342 C C . ASP A 1 175 ? 0.157 13.667 16.287 1.00 89.69 175 ASP A C 1
ATOM 1344 O O . ASP A 1 175 ? -0.526 12.961 15.538 1.00 89.69 175 ASP A O 1
ATOM 1348 N N . LEU A 1 176 ? 0.298 13.341 17.579 1.00 91.00 176 LEU A N 1
ATOM 1349 C CA . LEU A 1 176 ? -0.470 12.260 18.206 1.00 91.00 176 LEU A CA 1
ATOM 1350 C C . LEU A 1 176 ? -1.974 12.569 18.223 1.00 91.00 176 LEU A C 1
ATOM 1352 O O . LEU A 1 176 ? -2.780 11.705 17.872 1.00 91.00 176 LEU A O 1
ATOM 1356 N N . VAL A 1 177 ? -2.362 13.790 18.591 1.00 92.94 177 VAL A N 1
ATOM 1357 C CA . VAL A 1 177 ? -3.769 14.216 18.573 1.00 92.94 177 VAL A CA 1
ATOM 1358 C C . VAL A 1 177 ? -4.350 14.133 17.159 1.00 92.94 177 VAL A C 1
ATOM 1360 O O . VAL A 1 177 ? -5.467 13.641 16.989 1.00 92.94 177 VAL A O 1
ATOM 1363 N N . ASP A 1 178 ? -3.601 14.542 16.137 1.00 95.06 178 ASP A N 1
ATOM 1364 C CA . ASP A 1 178 ? -4.059 14.457 14.749 1.00 95.06 178 ASP A CA 1
ATOM 1365 C C . ASP A 1 178 ? -4.228 13.007 14.276 1.00 95.06 178 ASP A C 1
ATOM 1367 O O . ASP A 1 178 ? -5.220 12.691 13.611 1.00 95.06 178 ASP A O 1
ATOM 1371 N N . ARG A 1 179 ? -3.355 12.082 14.705 1.00 95.31 179 ARG A N 1
ATOM 1372 C CA . ARG A 1 179 ? -3.559 10.636 14.489 1.00 95.31 179 ARG A CA 1
ATOM 1373 C C . ARG A 1 179 ? -4.856 10.140 15.133 1.00 95.31 179 ARG A C 1
ATOM 1375 O O . ARG A 1 179 ? -5.623 9.433 14.480 1.00 95.31 179 ARG A O 1
ATOM 1382 N N . TYR A 1 180 ? -5.148 10.536 16.374 1.00 94.31 180 TYR A N 1
ATOM 1383 C CA . TYR A 1 180 ? -6.413 10.177 17.030 1.00 94.31 180 TYR A CA 1
ATOM 1384 C C . TYR A 1 180 ? -7.635 10.744 16.298 1.00 94.31 180 TYR A C 1
ATOM 1386 O O . TYR A 1 180 ? -8.634 10.040 16.149 1.00 94.31 180 TYR A O 1
ATOM 1394 N N . ARG A 1 181 ? -7.557 11.978 15.782 1.00 96.25 181 ARG A N 1
ATOM 1395 C CA . ARG A 1 181 ? -8.624 12.578 14.958 1.00 96.25 181 ARG A CA 1
ATOM 1396 C C . ARG A 1 181 ? -8.816 11.850 13.626 1.00 96.25 181 ARG A C 1
ATOM 1398 O O . ARG A 1 181 ? -9.943 11.756 13.148 1.00 96.25 181 ARG A O 1
ATOM 1405 N N . ALA A 1 182 ? -7.744 11.319 13.039 1.00 96.56 182 ALA A N 1
ATOM 1406 C CA . ALA A 1 182 ? -7.796 10.552 11.795 1.00 96.56 182 ALA A CA 1
ATOM 1407 C C . ALA A 1 182 ? -8.307 9.108 11.983 1.00 96.56 182 ALA A C 1
ATOM 1409 O O . ALA A 1 182 ? -8.818 8.508 11.032 1.00 96.56 182 ALA A O 1
ATOM 1410 N N . ALA A 1 183 ? -8.204 8.546 13.193 1.00 96.06 183 ALA A N 1
ATOM 1411 C CA . ALA A 1 183 ? -8.501 7.138 13.470 1.00 96.06 183 ALA A CA 1
ATOM 1412 C C . ALA A 1 183 ? -9.904 6.670 13.042 1.00 96.06 183 ALA A C 1
ATOM 1414 O O . ALA A 1 183 ? -9.986 5.619 12.401 1.00 96.06 183 ALA A O 1
ATOM 1415 N N . PRO A 1 184 ? -11.004 7.411 13.300 1.00 96.19 184 PRO A N 1
ATOM 1416 C CA . PRO A 1 184 ? -12.335 6.975 12.881 1.00 96.19 184 PRO A CA 1
ATOM 1417 C C . PRO A 1 184 ? -12.453 6.765 11.368 1.00 96.19 184 PRO A C 1
ATOM 1419 O O . PRO A 1 184 ? -13.072 5.795 10.927 1.00 96.19 184 PRO A O 1
ATOM 1422 N N . ARG A 1 185 ? -11.825 7.638 10.566 1.00 96.56 185 ARG A N 1
ATOM 1423 C CA . ARG A 1 185 ? -11.823 7.520 9.101 1.00 96.56 185 ARG A CA 1
ATOM 1424 C C . ARG A 1 185 ? -11.043 6.287 8.650 1.00 96.56 185 ARG A C 1
ATOM 1426 O O . ARG A 1 185 ? -11.564 5.522 7.846 1.00 96.56 185 ARG A O 1
ATOM 1433 N N . ALA A 1 186 ? -9.842 6.072 9.189 1.00 97.44 186 ALA A N 1
ATOM 1434 C CA . ALA A 1 186 ? -9.017 4.915 8.836 1.00 97.44 186 ALA A CA 1
ATOM 1435 C C . ALA A 1 186 ? -9.719 3.588 9.183 1.00 97.44 186 ALA A C 1
ATOM 1437 O O . ALA A 1 186 ? -9.813 2.694 8.346 1.00 97.44 186 ALA A O 1
ATOM 1438 N N . LEU A 1 187 ? -10.292 3.483 10.387 1.00 96.81 187 LEU A N 1
ATOM 1439 C CA . LEU A 1 187 ? -11.033 2.294 10.820 1.00 96.81 187 LEU A CA 1
ATOM 1440 C C . LEU A 1 187 ? -12.304 2.057 9.989 1.00 96.81 187 LEU A C 1
ATOM 1442 O O . LEU A 1 187 ? -12.624 0.911 9.681 1.00 96.81 187 LEU A O 1
ATOM 1446 N N . THR A 1 188 ? -13.004 3.126 9.590 1.00 98.12 188 THR A N 1
ATOM 1447 C CA . THR A 1 188 ? -14.153 3.035 8.672 1.00 98.12 188 THR A CA 1
ATOM 1448 C C . THR A 1 188 ? -13.724 2.496 7.310 1.00 98.12 188 THR A C 1
ATOM 1450 O O . THR A 1 188 ? -14.351 1.571 6.808 1.00 98.12 188 THR A O 1
ATOM 1453 N N . GLY A 1 189 ? -12.613 2.991 6.755 1.00 98.06 189 GLY A N 1
ATOM 1454 C CA . GLY A 1 189 ? -12.056 2.481 5.501 1.00 98.06 189 GLY A CA 1
ATOM 1455 C C . GLY A 1 189 ? -11.709 0.992 5.570 1.00 98.06 189 GLY A C 1
ATOM 1456 O O . GLY A 1 189 ? -12.099 0.238 4.683 1.00 98.06 189 GLY A O 1
ATOM 1457 N N . ILE A 1 190 ? -11.062 0.544 6.654 1.00 97.88 190 ILE A N 1
ATOM 1458 C CA . ILE A 1 190 ? -10.766 -0.883 6.878 1.00 97.88 190 ILE A CA 1
ATOM 1459 C C . ILE A 1 190 ? -12.061 -1.705 6.917 1.00 97.88 190 ILE A C 1
ATOM 1461 O O . ILE A 1 190 ? -12.170 -2.721 6.234 1.00 97.88 190 ILE A O 1
ATOM 1465 N N . ARG A 1 191 ? -13.060 -1.264 7.692 1.00 97.81 191 ARG A N 1
ATOM 1466 C CA . ARG A 1 191 ? -14.363 -1.940 7.786 1.00 97.81 191 ARG A CA 1
ATOM 1467 C C . ARG A 1 191 ? -15.036 -2.055 6.418 1.00 97.81 191 ARG A C 1
ATOM 1469 O O . ARG A 1 191 ? -15.545 -3.121 6.082 1.00 97.81 191 ARG A O 1
ATOM 1476 N N . ASP A 1 192 ? -15.055 -0.972 5.654 1.00 98.62 192 ASP A N 1
ATOM 1477 C CA . ASP A 1 192 ? -15.747 -0.921 4.370 1.00 98.62 192 ASP A CA 1
ATOM 1478 C C . ASP A 1 192 ? -15.031 -1.787 3.321 1.00 98.62 192 ASP A C 1
ATOM 1480 O O . ASP A 1 192 ? -15.695 -2.492 2.565 1.00 98.62 192 ASP A O 1
ATOM 1484 N N . SER A 1 193 ? -13.696 -1.841 3.331 1.00 98.31 193 SER A N 1
ATOM 1485 C CA . SER A 1 193 ? -12.924 -2.762 2.482 1.00 98.31 193 SER A CA 1
ATOM 1486 C C . SER A 1 193 ? -13.157 -4.229 2.829 1.00 98.31 193 SER A C 1
ATOM 1488 O O . SER A 1 193 ? -13.357 -5.042 1.923 1.00 98.31 193 SER A O 1
ATOM 1490 N N . LEU A 1 194 ? -13.239 -4.567 4.119 1.00 98.31 194 LEU A N 1
ATOM 1491 C CA . LEU A 1 194 ? -13.628 -5.910 4.557 1.00 98.31 194 LEU A CA 1
ATOM 1492 C C . LEU A 1 194 ? -15.043 -6.260 4.079 1.00 98.31 194 LEU A C 1
ATOM 1494 O O . LEU A 1 194 ? -15.272 -7.372 3.609 1.00 98.31 194 LEU A O 1
ATOM 1498 N N . ALA A 1 195 ? -15.986 -5.317 4.160 1.00 98.31 195 ALA A N 1
ATOM 1499 C CA . ALA A 1 195 ? -17.362 -5.520 3.713 1.00 98.31 195 ALA A CA 1
ATOM 1500 C C . ALA A 1 195 ? -17.465 -5.697 2.187 1.00 98.31 195 ALA A C 1
ATOM 1502 O O . ALA A 1 195 ? -18.172 -6.592 1.723 1.00 98.31 195 ALA A O 1
ATOM 1503 N N . VAL A 1 196 ? -16.738 -4.888 1.408 1.00 98.38 196 VAL A N 1
ATOM 1504 C CA . VAL A 1 196 ? -16.666 -5.017 -0.057 1.00 98.38 196 VAL A CA 1
ATOM 1505 C C . VAL A 1 196 ? -16.063 -6.362 -0.456 1.00 98.38 196 VAL A C 1
ATOM 1507 O O . VAL A 1 196 ? -16.599 -7.024 -1.342 1.00 98.38 196 VAL A O 1
ATOM 1510 N N . SER A 1 197 ? -15.001 -6.801 0.219 1.00 98.25 197 SER A N 1
ATOM 1511 C CA . SER A 1 197 ? -14.350 -8.088 -0.069 1.00 98.25 197 SER A CA 1
ATOM 1512 C C . SER A 1 197 ? -15.248 -9.267 0.305 1.00 98.25 197 SER A C 1
ATOM 1514 O O . SER A 1 197 ? -15.432 -10.193 -0.485 1.00 98.25 197 SER A O 1
ATOM 1516 N N . ALA A 1 198 ? -15.924 -9.179 1.456 1.00 98.12 198 ALA A N 1
ATOM 1517 C CA . ALA A 1 198 ? -16.909 -10.163 1.891 1.00 98.12 198 ALA A CA 1
ATOM 1518 C C . ALA A 1 198 ? -18.064 -10.312 0.889 1.00 98.12 198 ALA A C 1
ATOM 1520 O O . ALA A 1 198 ? -18.488 -11.431 0.602 1.00 98.12 198 ALA A O 1
ATOM 1521 N N . ALA A 1 199 ? -18.550 -9.201 0.321 1.00 98.12 199 ALA A N 1
ATOM 1522 C CA . ALA A 1 199 ? -19.585 -9.216 -0.714 1.00 98.12 199 ALA A CA 1
ATOM 1523 C C . ALA A 1 199 ? -19.129 -9.912 -2.012 1.00 98.12 199 ALA A C 1
ATOM 1525 O O . ALA A 1 199 ? -19.966 -10.400 -2.768 1.00 98.12 199 ALA A O 1
ATOM 1526 N N . GLN A 1 200 ? -17.817 -9.996 -2.249 1.00 97.62 200 GLN A N 1
ATOM 1527 C CA . GLN A 1 200 ? -17.198 -10.724 -3.362 1.00 97.62 200 GLN A CA 1
ATOM 1528 C C . GLN A 1 200 ? -16.817 -12.170 -2.996 1.00 97.62 200 GLN A C 1
ATOM 1530 O O . GLN A 1 200 ? -16.240 -12.886 -3.810 1.00 97.62 200 GLN A O 1
ATOM 1535 N N . GLY A 1 201 ? -17.160 -12.626 -1.786 1.00 98.00 201 GLY A N 1
ATOM 1536 C CA . GLY A 1 201 ? -16.865 -13.978 -1.308 1.00 98.00 201 GLY A CA 1
ATOM 1537 C C . GLY A 1 201 ? -15.453 -14.160 -0.747 1.00 98.00 201 GLY A C 1
ATOM 1538 O O . GLY A 1 201 ? -15.083 -15.286 -0.419 1.00 98.00 201 GLY A O 1
ATOM 1539 N N . VAL A 1 202 ? -14.682 -13.080 -0.593 1.00 98.25 202 VAL A N 1
ATOM 1540 C CA . VAL A 1 202 ? -13.321 -13.116 -0.049 1.00 98.25 202 VAL A CA 1
ATOM 1541 C C . VAL A 1 202 ? -13.342 -12.637 1.394 1.00 98.25 202 VAL A C 1
ATOM 1543 O O . VAL A 1 202 ? -13.633 -11.481 1.698 1.00 98.25 202 VAL A O 1
ATOM 1546 N N . LEU A 1 203 ? -13.080 -13.568 2.308 1.00 97.38 203 LEU A N 1
ATOM 1547 C CA . LEU A 1 203 ? -13.168 -13.351 3.747 1.00 97.38 203 LEU A CA 1
ATOM 1548 C C . LEU A 1 203 ? -11.820 -13.637 4.411 1.00 97.38 203 LEU A C 1
ATOM 1550 O O . LEU A 1 203 ? -11.193 -14.653 4.093 1.00 97.38 203 LEU A O 1
ATOM 1554 N N . PRO A 1 204 ? -11.405 -12.825 5.400 1.00 96.56 204 PRO A N 1
ATOM 1555 C CA . PRO A 1 204 ? -10.260 -13.181 6.215 1.00 96.56 204 PRO A CA 1
ATOM 1556 C C . PRO A 1 204 ? -10.519 -14.487 6.987 1.00 96.56 204 PRO A C 1
ATOM 1558 O O . PRO A 1 204 ? -11.661 -14.771 7.372 1.00 96.56 204 PRO A O 1
ATOM 1561 N N . PRO A 1 2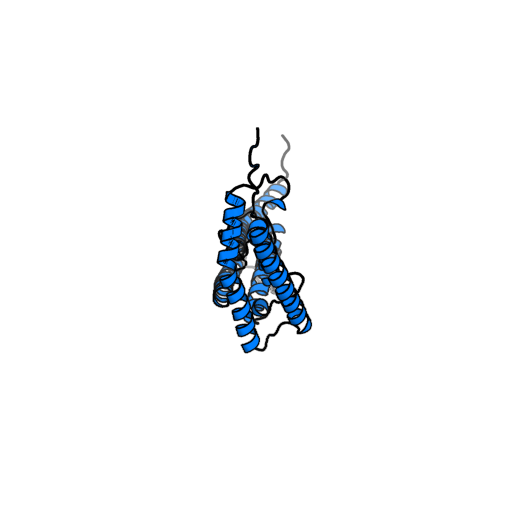05 ? -9.472 -15.272 7.302 1.00 96.31 205 PRO A N 1
ATOM 1562 C CA . PRO A 1 205 ? -9.624 -16.481 8.100 1.00 96.31 205 PRO A CA 1
ATOM 1563 C C . PRO A 1 205 ? -10.279 -16.182 9.453 1.00 96.31 205 PRO A C 1
ATOM 1565 O O . PRO A 1 205 ? -9.816 -15.314 10.195 1.00 96.31 205 PRO A O 1
ATOM 1568 N N . ARG A 1 206 ? -11.315 -16.945 9.825 1.00 96.50 206 ARG A N 1
ATOM 1569 C CA . ARG A 1 206 ? -12.106 -16.717 11.052 1.00 96.50 206 ARG A CA 1
ATOM 1570 C C . ARG A 1 206 ? -11.249 -16.504 12.307 1.00 96.50 206 ARG A C 1
ATOM 1572 O O . ARG A 1 206 ? -11.503 -15.577 13.068 1.00 96.50 206 ARG A O 1
ATOM 1579 N N . GLY A 1 207 ? -10.219 -17.328 12.509 1.00 97.19 207 GLY A N 1
ATOM 1580 C CA . GLY A 1 207 ? -9.335 -17.206 13.674 1.00 97.19 207 GLY A CA 1
ATOM 1581 C C . GLY A 1 207 ? -8.568 -15.878 13.725 1.00 97.19 207 GLY A C 1
ATOM 1582 O O . GLY A 1 207 ? -8.336 -15.350 14.811 1.00 97.19 207 GLY A O 1
ATOM 1583 N N . GLN A 1 208 ? -8.221 -15.305 12.567 1.00 97.38 208 GLN A N 1
ATOM 1584 C CA . GLN A 1 208 ? -7.597 -13.981 12.484 1.00 97.38 208 GLN A CA 1
ATOM 1585 C C . GLN A 1 208 ? -8.601 -12.875 12.820 1.00 97.38 208 GLN A C 1
ATOM 1587 O O . GLN A 1 208 ? -8.264 -11.969 13.579 1.00 97.38 208 GLN A O 1
ATOM 1592 N N . VAL A 1 209 ? -9.845 -12.987 12.337 1.00 97.00 209 VAL A N 1
ATOM 1593 C CA . VAL A 1 209 ? -10.932 -12.054 12.683 1.00 97.00 209 VAL A CA 1
ATOM 1594 C C . VAL A 1 209 ? -11.150 -12.022 14.197 1.00 97.00 209 VAL A C 1
ATOM 1596 O O . VAL A 1 209 ? -11.122 -10.957 14.807 1.00 97.00 209 VAL A O 1
ATOM 1599 N N . GLU A 1 210 ? -11.299 -13.188 14.828 1.00 97.44 210 GLU A N 1
ATOM 1600 C CA . GLU A 1 210 ? -11.504 -13.301 16.279 1.00 97.44 210 GLU A CA 1
ATOM 1601 C C . GLU A 1 210 ? -10.304 -12.781 17.086 1.00 97.44 210 GLU A C 1
ATOM 1603 O O . GLU A 1 210 ? -10.463 -12.177 18.149 1.00 97.44 210 GLU A O 1
ATOM 1608 N N . ALA A 1 211 ? -9.080 -13.015 16.610 1.00 96.62 211 ALA A N 1
ATOM 1609 C CA . ALA A 1 211 ? -7.881 -12.505 17.263 1.00 96.62 211 ALA A CA 1
ATOM 1610 C C . ALA A 1 211 ? -7.784 -10.973 17.181 1.00 96.62 211 ALA A C 1
ATOM 1612 O O . ALA A 1 211 ? -7.519 -10.329 18.196 1.00 96.62 211 ALA A O 1
ATOM 1613 N N . VAL A 1 212 ? -8.041 -10.384 16.010 1.00 96.25 212 VAL A N 1
ATOM 1614 C CA . VAL A 1 212 ? -8.007 -8.927 15.819 1.00 96.25 212 VAL A CA 1
ATOM 1615 C C . VAL A 1 212 ? -9.154 -8.234 16.560 1.00 96.25 212 VAL A C 1
ATOM 1617 O O . VAL A 1 212 ? -8.938 -7.183 17.163 1.00 96.25 212 VAL A O 1
ATOM 1620 N N . ALA A 1 213 ? -10.341 -8.844 16.615 1.00 95.25 213 ALA A N 1
ATOM 1621 C CA . ALA A 1 213 ? -11.454 -8.346 17.425 1.00 95.25 213 ALA A CA 1
ATOM 1622 C C . ALA A 1 213 ? -11.062 -8.239 18.909 1.00 95.25 213 ALA A C 1
ATOM 1624 O O . ALA A 1 213 ? -11.172 -7.165 19.496 1.00 95.25 213 ALA A O 1
ATOM 1625 N N . ARG A 1 214 ? -10.474 -9.300 19.484 1.00 95.69 214 ARG A N 1
ATOM 1626 C CA . ARG A 1 214 ? -9.966 -9.273 20.869 1.00 95.69 214 ARG A CA 1
ATOM 1627 C C . ARG A 1 214 ? -8.905 -8.195 21.088 1.00 95.69 214 ARG A C 1
ATOM 1629 O O . ARG A 1 214 ? -8.978 -7.462 22.067 1.00 95.69 214 ARG A O 1
ATOM 1636 N N . GLN A 1 215 ? -7.952 -8.050 20.164 1.00 93.56 215 GLN A N 1
ATOM 1637 C CA . GLN A 1 215 ? -6.943 -6.986 20.246 1.00 93.56 215 GLN A CA 1
ATOM 1638 C C . GLN A 1 215 ? -7.565 -5.584 20.216 1.00 93.56 215 GLN A C 1
ATOM 1640 O O . GLN A 1 215 ? -7.061 -4.679 20.879 1.00 93.56 215 GLN A O 1
ATOM 1645 N N . THR A 1 216 ? -8.644 -5.403 19.453 1.00 93.00 216 THR A N 1
ATOM 1646 C CA . THR A 1 216 ? -9.384 -4.138 19.373 1.00 93.00 216 THR A CA 1
ATOM 1647 C C . THR A 1 216 ? -10.091 -3.838 20.692 1.00 93.00 216 THR A C 1
ATOM 1649 O O . THR A 1 216 ? -9.941 -2.736 21.218 1.00 93.00 216 THR A O 1
ATOM 1652 N N . ASP A 1 217 ? -10.790 -4.823 21.263 1.00 94.00 217 ASP A N 1
ATOM 1653 C CA . ASP A 1 217 ? -11.473 -4.691 22.556 1.00 94.00 217 ASP A CA 1
ATOM 1654 C C . ASP A 1 217 ? -10.489 -4.381 23.689 1.00 94.00 217 ASP A C 1
ATOM 1656 O O . ASP A 1 217 ? -10.733 -3.503 24.521 1.00 94.00 217 ASP A O 1
ATOM 1660 N N . ASP A 1 218 ? -9.353 -5.078 23.714 1.00 92.38 218 ASP A N 1
ATOM 1661 C CA . ASP A 1 218 ? -8.307 -4.864 24.709 1.00 92.38 218 ASP A CA 1
ATOM 1662 C C . ASP A 1 218 ? -7.691 -3.468 24.582 1.00 92.38 218 ASP A C 1
ATOM 1664 O O . ASP A 1 218 ? -7.533 -2.770 25.587 1.00 92.38 218 ASP A O 1
ATOM 1668 N N . LEU A 1 219 ? -7.405 -3.025 23.354 1.00 89.81 219 LEU A N 1
ATOM 1669 C CA . LEU A 1 219 ? -6.898 -1.681 23.092 1.00 89.81 219 LEU A CA 1
ATOM 1670 C C . LEU A 1 219 ? -7.893 -0.608 23.551 1.00 89.81 219 LEU A C 1
ATOM 1672 O O . LEU A 1 219 ? -7.507 0.318 24.264 1.00 89.81 219 LEU A O 1
ATOM 1676 N N . ALA A 1 220 ? -9.170 -0.743 23.189 1.00 90.38 220 ALA A N 1
ATOM 1677 C CA . ALA A 1 220 ? -10.216 0.193 23.588 1.00 90.38 220 ALA A CA 1
ATOM 1678 C C . ALA A 1 220 ? -10.363 0.258 25.116 1.00 90.38 220 ALA A C 1
ATOM 1680 O O . ALA A 1 220 ? -10.472 1.347 25.685 1.00 90.38 220 ALA A O 1
ATOM 1681 N N . ARG A 1 221 ? -10.302 -0.895 25.796 1.00 91.75 221 ARG A N 1
ATOM 1682 C CA . ARG A 1 221 ? -10.351 -0.977 27.262 1.00 91.75 221 ARG A CA 1
ATOM 1683 C C . ARG A 1 221 ? -9.178 -0.242 27.908 1.00 91.75 221 ARG A C 1
ATOM 1685 O O . ARG A 1 221 ? -9.397 0.524 28.847 1.00 91.75 221 ARG A O 1
ATOM 1692 N N . ILE A 1 222 ? -7.960 -0.454 27.406 1.00 88.25 222 ILE A N 1
ATOM 1693 C CA . ILE A 1 222 ? -6.747 0.203 27.912 1.00 88.25 222 ILE A CA 1
ATOM 1694 C C . ILE A 1 222 ? -6.853 1.719 27.729 1.00 88.25 222 ILE A C 1
ATOM 1696 O O . ILE A 1 222 ? -6.748 2.450 28.714 1.00 88.25 222 ILE A O 1
ATOM 1700 N N . LEU A 1 223 ? -7.147 2.193 26.517 1.00 84.88 223 LEU A N 1
ATOM 1701 C CA . LEU A 1 223 ? -7.241 3.629 26.228 1.00 84.88 223 LEU A CA 1
ATOM 1702 C C . LEU A 1 223 ? -8.336 4.318 27.061 1.00 84.88 223 LEU A C 1
ATOM 1704 O O . LEU A 1 223 ? -8.111 5.385 27.629 1.00 84.88 223 LEU A O 1
ATOM 1708 N N . ALA A 1 224 ? -9.503 3.685 27.224 1.00 86.62 224 ALA A N 1
ATOM 1709 C CA . ALA A 1 224 ? -10.577 4.215 28.066 1.00 86.62 224 ALA A CA 1
ATOM 1710 C C . ALA A 1 224 ? -10.217 4.234 29.564 1.00 86.62 224 ALA A C 1
ATOM 1712 O O . ALA A 1 224 ? -10.718 5.073 30.317 1.00 86.62 224 ALA A O 1
ATOM 1713 N N . SER A 1 225 ? -9.382 3.296 30.023 1.00 84.69 225 SER A N 1
ATOM 1714 C CA . SER A 1 225 ? -8.896 3.277 31.406 1.00 84.69 225 SER A CA 1
ATOM 1715 C C . SER A 1 225 ? -7.893 4.400 31.675 1.00 84.69 225 SER A C 1
ATOM 1717 O O . SER A 1 225 ? -8.023 5.083 32.688 1.00 84.69 225 SER A O 1
ATOM 1719 N N . GLN A 1 226 ? -6.975 4.656 30.740 1.00 80.56 226 GLN A N 1
ATOM 1720 C CA . GLN A 1 226 ? -5.993 5.741 30.823 1.00 80.56 226 GLN A CA 1
ATOM 1721 C C . GLN A 1 226 ? -6.683 7.105 30.839 1.00 80.56 226 GLN A C 1
ATOM 1723 O O . GLN A 1 226 ? -6.468 7.885 31.761 1.00 80.56 226 GLN A O 1
ATOM 1728 N N . ALA A 1 227 ? -7.628 7.326 29.919 1.00 77.81 227 ALA A N 1
ATOM 1729 C CA . ALA A 1 227 ? -8.420 8.552 29.887 1.00 77.81 227 ALA A CA 1
ATOM 1730 C C . ALA A 1 227 ? -9.154 8.818 31.216 1.00 77.81 227 ALA A C 1
ATOM 1732 O O . ALA A 1 227 ? -9.262 9.963 31.642 1.00 77.81 227 ALA A O 1
ATOM 1733 N N . ARG A 1 228 ? -9.644 7.777 31.908 1.00 77.25 228 ARG A N 1
ATOM 1734 C CA . ARG A 1 228 ? -10.279 7.929 33.232 1.00 77.25 228 ARG A CA 1
ATOM 1735 C C . ARG A 1 228 ? -9.276 8.135 34.371 1.00 77.25 228 ARG A C 1
ATOM 1737 O O . ARG A 1 228 ? -9.581 8.885 35.295 1.00 77.25 228 ARG A O 1
ATOM 1744 N N . GLY A 1 229 ? -8.117 7.482 34.319 1.00 70.38 229 GLY A N 1
ATOM 1745 C CA . GLY A 1 229 ? -7.045 7.636 35.307 1.00 70.38 229 GLY A CA 1
ATOM 1746 C C . GLY A 1 229 ? -6.450 9.045 35.310 1.00 70.38 229 GLY A C 1
ATOM 1747 O O . GLY A 1 229 ? -6.322 9.646 36.376 1.00 70.38 229 GLY A O 1
ATOM 1748 N N . ASP A 1 230 ? -6.200 9.608 34.126 1.00 59.47 230 ASP A N 1
ATOM 1749 C CA . ASP A 1 230 ? -5.665 10.967 33.966 1.00 59.47 230 ASP A CA 1
ATOM 1750 C C . ASP A 1 230 ? -6.649 12.034 34.472 1.00 59.47 230 ASP A C 1
ATOM 1752 O O . ASP A 1 230 ? -6.251 13.005 35.117 1.00 59.47 230 ASP A O 1
ATOM 1756 N N . LEU A 1 231 ? -7.956 11.818 34.281 1.00 57.28 231 LEU A N 1
ATOM 1757 C CA . LEU A 1 231 ? -9.001 12.697 34.820 1.00 57.28 231 LEU A CA 1
ATOM 1758 C C . LEU A 1 231 ? -9.107 12.637 36.354 1.00 57.28 231 LEU A C 1
ATOM 1760 O O . LEU A 1 231 ? -9.529 13.612 36.972 1.00 57.28 231 LEU A O 1
ATOM 1764 N N . SER A 1 232 ? -8.716 11.523 36.981 1.00 55.06 232 SER A N 1
ATOM 1765 C CA . SER A 1 232 ? -8.731 11.371 38.442 1.00 55.06 232 SER A CA 1
ATOM 1766 C C . SER A 1 232 ? -7.443 11.866 39.119 1.00 55.06 232 SER A C 1
ATOM 1768 O O . SER A 1 232 ? -7.461 12.112 40.324 1.00 55.06 232 SER A O 1
ATOM 1770 N N . GLY A 1 233 ? -6.337 12.006 38.378 1.00 50.34 233 GLY A N 1
ATOM 1771 C CA . GLY A 1 233 ? -5.022 12.423 38.888 1.00 50.34 233 GLY A CA 1
ATOM 1772 C C . GLY A 1 233 ? -4.748 13.935 38.856 1.00 50.34 233 GLY A C 1
ATOM 1773 O O . GLY A 1 233 ? -3.748 14.382 39.412 1.00 50.34 233 GLY A O 1
ATOM 1774 N N . GLY A 1 234 ? -5.631 14.741 38.251 1.00 44.34 234 GLY A N 1
ATOM 1775 C CA . GLY A 1 234 ? -5.479 16.198 38.087 1.00 44.34 234 GLY A CA 1
ATOM 1776 C C . GLY A 1 234 ? -5.753 17.062 39.330 1.00 44.34 234 GLY A C 1
ATOM 1777 O O . GLY A 1 234 ? -5.837 18.284 39.221 1.00 44.34 234 GLY A O 1
ATOM 1778 N N . GLY A 1 235 ? -5.902 16.464 40.515 1.00 41.53 235 GLY A N 1
ATOM 1779 C CA . GLY A 1 235 ? -6.010 17.184 41.784 1.00 41.53 235 GLY A CA 1
ATOM 1780 C C . GLY A 1 235 ? -4.635 17.601 42.300 1.00 41.53 235 GLY A C 1
ATOM 1781 O O . GLY A 1 235 ? -4.118 16.994 43.234 1.00 41.53 235 GLY A O 1
ATOM 1782 N N . HIS A 1 236 ? -4.026 18.623 41.695 1.00 42.34 236 HIS A N 1
ATOM 1783 C CA . HIS A 1 236 ? -2.831 19.255 42.251 1.00 42.34 236 HIS A CA 1
ATOM 1784 C C . HIS A 1 236 ? -3.224 19.932 43.574 1.00 42.34 236 HIS A C 1
ATOM 1786 O O . HIS A 1 236 ? -3.789 21.026 43.589 1.00 42.34 236 HIS A O 1
ATOM 1792 N N . ALA A 1 237 ? -2.991 19.243 44.693 1.00 40.81 237 ALA A N 1
ATOM 1793 C CA . ALA A 1 237 ? -3.085 19.833 46.016 1.00 40.81 237 ALA A CA 1
ATOM 1794 C C . ALA A 1 237 ? -2.056 20.966 46.094 1.00 40.81 237 ALA A C 1
ATOM 1796 O O . ALA A 1 237 ? -0.849 20.726 46.147 1.00 40.81 237 ALA A O 1
ATOM 1797 N N . ALA A 1 238 ? -2.539 22.207 46.052 1.00 38.88 238 ALA A N 1
ATOM 1798 C CA . ALA A 1 238 ? -1.730 23.369 46.370 1.00 38.88 238 ALA A CA 1
ATOM 1799 C C . ALA A 1 238 ? -1.122 23.174 47.771 1.00 38.88 238 ALA A C 1
ATOM 1801 O O . ALA A 1 238 ? -1.857 22.795 48.691 1.00 38.88 238 ALA A O 1
ATOM 1802 N N . PRO A 1 239 ? 0.179 23.439 47.980 1.00 40.47 239 PRO A N 1
ATOM 1803 C CA . PRO A 1 239 ? 0.713 23.502 49.325 1.00 40.47 239 PRO A CA 1
ATOM 1804 C C . PRO A 1 239 ? 0.132 24.760 49.975 1.00 40.47 239 PRO A C 1
ATOM 1806 O O . PRO A 1 239 ? 0.553 25.883 49.700 1.00 40.47 239 PRO A O 1
ATOM 1809 N N . GLY A 1 240 ? -0.904 24.567 50.790 1.00 33.69 240 GLY A N 1
ATOM 1810 C CA . GLY A 1 240 ? -1.415 25.593 51.683 1.00 33.69 240 GLY A CA 1
ATOM 1811 C C . GLY A 1 240 ? -0.306 25.990 52.648 1.00 33.69 240 GLY A C 1
ATOM 1812 O O . GLY A 1 240 ? 0.183 25.160 53.412 1.00 33.69 240 GLY A O 1
ATOM 1813 N N . GLY A 1 241 ? 0.109 27.251 52.575 1.00 38.03 241 GLY A N 1
ATOM 1814 C CA . GLY A 1 241 ? 1.001 27.837 53.559 1.00 38.03 241 GLY A CA 1
ATOM 1815 C C . GLY A 1 241 ? 0.363 27.837 54.946 1.00 38.03 241 GLY A C 1
ATOM 1816 O O . GLY A 1 241 ? -0.826 28.117 55.098 1.00 38.03 241 GLY A O 1
ATOM 1817 N N . ALA A 1 242 ? 1.182 27.573 55.954 1.00 34.53 242 ALA A N 1
ATOM 1818 C CA . ALA A 1 242 ? 0.950 27.995 57.322 1.00 34.53 242 ALA A CA 1
ATOM 1819 C C . ALA A 1 242 ? 2.318 28.268 57.965 1.00 34.53 242 ALA A C 1
ATOM 1821 O O . ALA A 1 242 ? 3.131 27.355 58.079 1.00 34.53 242 ALA A O 1
ATOM 1822 N N . LEU A 1 243 ? 2.527 29.563 58.231 1.00 35.88 243 LEU A N 1
ATOM 1823 C CA . LEU A 1 243 ? 3.309 30.226 59.287 1.00 35.88 243 LEU A CA 1
ATOM 1824 C C . LEU A 1 243 ? 4.396 29.419 60.013 1.00 35.88 243 LEU A C 1
ATOM 1826 O O . LEU A 1 243 ? 4.043 28.458 60.730 1.00 35.88 243 LEU A O 1
#

Organism: NCBI:txid1321818

pLDDT: mean 84.08, std 19.14, range [33.69, 98.81]

Foldseek 3Di:
DDDPDPVVVVVVVVLVLCVQLQVQLVVLVVVLLVLVVAAAVVSCVVVVHDYPDLAGQQALVSLVVLLVVLVVSLVSLVPRDHRDPPPDDDPDDDDDDDDDDPPPDPSLVPHDPSSSCSSVVSNVVSVVSNVCSVLLVLLQFFADPDHSLVRLLVSQPDQQVNDPPDPRDPVSVVSNVVSVVCSVVSVVRSVNSQVVNVVVVHHHDPVRVVVSVVVVVVSVVVVVVVVVVVVVPPPPDDPDDDD

Secondary structure (DSSP, 8-state):
-----HHHHHHHHHHHHTHHHHHHHHHHHHHHHHHHHHH-HHHHHHHT------S---SHHHHHHHHHHHHHHHHHHHTPPPPPPS--------------------GGGGS-HHHHHHHHHHHHHHHHHHHHHHTSTTTT---SSSSHHHHHHHHHH--GGGSTT----HHHHHHHHHHHHHHHHHHHHHHHHHHHHHHTT----HHHHHHHHHHHHHHHHHHHHHHHHHHHH----------